Protein AF-0000000083564071 (afdb_homodimer)

Sequence (370 aa):
MVDVAIVGGGPAGLSAALFTGKNGLETVVFDTDETWMHKAHLFNYPGIRSISGSEFMELTRGQVRDRGSDVREGEEVTDIEPTGDGFEIETEDGTYDADYVVLATGADRSIAEDLEVDFSDDGTVDVDLDTETSIEDLYATGAMVRDEEWQAVIAAGDGASAALDILSKEKGEHFHDFDVPEDVPMVDVAIVGGGPAGLSAALFTGKNGLETVVFDTDETWMHKAHLFNYPGIRSISGSEFMELTRGQVRDRGSDVREGEEVTDIEPTGDGFEIETEDGTYDADYVVLATGADRSIAEDLEVDFSDDGTVDVDLDTETSIEDLYATGAMVRDEEWQAVIAAGDGASAALDILSKEKGEHFHDFDVPEDVP

Secondary structure (DSSP, 8-state):
-EEEEEE--SHHHHHHHHHHHHTT--EEEEE----GGGG-EESSBTTBS-EEHHHHHHHHHHHHHHTT-EEEETPPEEEEEEETTEEEEEESS-EEEEEEEEE--TT--HHHHHTT--B-TTSSBP--TT-B-SSTTEEE-GGGGSSS---HHHHHHHHHHHHHHHHHHHHTS-------GGG--/-EEEEEE--SHHHHHHHHHHHHTT--EEEEE----GGGG-EESSBTTBS-EEHHHHHHHHHHHHHHTT-EEEETPPEEEEEEETTEEEEEESS-EEEEEEEEE--TT--HHHHHTT--B-TTSSBP--TT-B-SSTTEEE-GGGGSSS---HHHHHHHHHHHHHHHHHHHHTS-------GGG--

Nearest PDB structures (foldseek):
  2cvj-assembly1_A  TM=9.451E-01  e=2.098E-19  Thermus thermophilus HB8
  5j60-assembly3_B  TM=8.873E-01  e=5.084E-16  Gloeobacter violaceus PCC 7421
  5n0j-assembly1_B  TM=9.095E-01  e=1.802E-12  Gloeobacter violaceus
  5n0j-assembly1_A  TM=8.908E-01  e=1.086E-12  Gloeobacter violaceus
  5ode-assembly1_A  TM=8.035E-01  e=4.107E-12  Gloeobacter violaceus

InterPro domains:
  IPR023753 FAD/NAD(P)-binding domain [PF07992] (3-38)
  IPR023753 FAD/NAD(P)-binding domain [PF07992] (53-156)
  IPR036188 FAD/NAD(P)-binding domain superfamily [G3DSA:3.50.50.60] (3-173)
  IPR036188 FAD/NAD(P)-binding domain superfamily [SSF51905] (2-172)
  IPR050097 Ferredoxin--NADP reductase type 2 [PTHR48105] (2-109)

Solvent-accessible surface area (backbone atoms only — not comparable to full-atom values): 18564 Å² total; per-residue (Å²): 119,38,45,34,36,25,41,18,63,36,51,16,24,42,25,20,37,31,52,35,10,63,70,70,40,50,28,38,30,31,11,71,81,78,50,69,42,67,62,30,28,42,59,84,39,82,63,45,75,68,45,46,21,50,57,38,50,53,49,30,51,50,54,18,44,77,31,64,20,45,73,38,74,71,40,47,75,77,46,70,41,83,49,99,80,29,32,38,37,30,36,86,88,47,77,45,42,20,51,28,40,37,41,18,50,40,72,60,48,63,68,52,57,74,62,62,50,49,62,40,95,85,73,23,48,38,56,54,90,45,20,39,37,73,46,85,61,31,30,48,22,37,33,26,49,36,80,66,65,59,44,64,49,36,11,25,9,37,13,35,31,36,26,44,50,51,48,12,63,76,68,76,42,80,41,76,81,81,40,32,72,86,62,60,127,119,37,46,33,38,25,41,18,63,39,53,16,24,41,24,20,36,30,53,34,10,62,70,70,40,48,27,39,30,30,11,70,79,77,52,70,41,69,62,30,28,41,59,82,38,82,64,44,76,67,44,45,23,51,56,40,50,53,49,29,52,50,55,18,45,75,31,63,20,46,73,37,74,71,40,48,73,76,46,70,41,83,49,98,81,30,32,40,37,31,38,86,88,47,77,46,41,20,51,28,38,38,40,19,50,42,70,61,48,62,68,52,56,75,63,62,49,48,61,40,95,84,74,23,49,36,54,53,90,44,20,39,37,73,45,85,62,30,29,47,22,37,33,27,49,36,81,65,67,59,45,63,50,35,11,24,8,36,14,35,31,36,26,46,51,52,49,13,61,75,66,74,42,79,40,76,82,80,40,33,71,86,63,61,127

Radius of gyration: 19.51 Å; Cα contacts (8 Å, |Δi|>4): 943; chains: 2; bounding box: 44×60×49 Å

Foldseek 3Di:
DFAEEEEAQALQRLLLLLLQLLVPGAYEYEHQPPDPQQVDWDCPAPPDRIDRSVRVSVVSVVSSVVSPYHYDHNWHWDAWDADPQDIWTDIPVGIDGYNAYEYDPAQDCPRVVVHVWDDDPVQAFDADPLQATPDPRYGYFARRHDPPPGDSNRSSVSNNSVNQVSVCVVVVHRDDDDDDPVNDD/DFAEEEEAQALQRLLLLLLQLLVPGAYEYEHQPPDPQQVDWDCPAPPDRIDGSVRVSVVSVVSSVVSPYHYDHNWHWDAWDADPQDIWTDIPVGIDGYNAYEYDPAQDCVRVVVHVWDDDPVGAFDADPLQATPDPRYGYFARRHDPPPGDSNRSSVSNNSVNQVSVCVVVVHRDDDDDDPVNDD

pLDDT: mean 97.19, std 2.76, range [74.62, 98.94]

Organism: NCBI:txid148449

Structure (mmCIF, N/CA/C/O backbone):
data_AF-0000000083564071-model_v1
#
loop_
_entity.id
_entity.type
_entity.pdbx_description
1 polymer 'Pyridine nucleotide-disulfide oxidoreductase'
#
loop_
_atom_site.group_PDB
_atom_site.id
_atom_site.type_symbol
_atom_site.label_atom_id
_atom_site.label_alt_id
_atom_site.label_comp_id
_atom_site.label_asym_id
_atom_site.label_entity_id
_atom_site.label_seq_id
_atom_site.pdbx_PDB_ins_code
_atom_site.Cartn_x
_atom_site.Cartn_y
_atom_site.Cartn_z
_atom_site.occupancy
_atom_site.B_iso_or_equiv
_atom_site.auth_seq_id
_atom_site.auth_comp_id
_atom_site.auth_asym_id
_atom_site.auth_atom_id
_atom_site.pdbx_PDB_model_num
ATOM 1 N N . MET A 1 1 ? 7.762 -25.734 -12.977 1 84.88 1 MET A N 1
ATOM 2 C CA . MET A 1 1 ? 8.07 -24.953 -11.781 1 84.88 1 MET A CA 1
ATOM 3 C C . MET A 1 1 ? 8.047 -23.453 -12.086 1 84.88 1 MET A C 1
ATOM 5 O O . MET A 1 1 ? 8.641 -23.016 -13.07 1 84.88 1 MET A O 1
ATOM 9 N N . VAL A 1 2 ? 7.164 -22.766 -11.359 1 94.88 2 VAL A N 1
ATOM 10 C CA . VAL A 1 2 ? 7.129 -21.312 -11.547 1 94.88 2 VAL A CA 1
ATOM 11 C C . VAL A 1 2 ? 7.855 -20.625 -10.391 1 94.88 2 VAL A C 1
ATOM 13 O O . VAL A 1 2 ? 8.094 -21.234 -9.352 1 94.88 2 VAL A O 1
ATOM 16 N N . ASP A 1 3 ? 8.328 -19.375 -10.656 1 98.56 3 ASP A N 1
ATOM 17 C CA . ASP A 1 3 ? 8.984 -18.641 -9.578 1 98.56 3 ASP A CA 1
ATOM 18 C C . ASP A 1 3 ? 7.973 -18.219 -8.508 1 98.56 3 ASP A C 1
ATOM 20 O O . ASP A 1 3 ? 8.164 -18.484 -7.324 1 98.56 3 ASP A O 1
ATOM 24 N N . VAL A 1 4 ? 6.887 -17.609 -8.938 1 98.88 4 VAL A N 1
ATOM 25 C CA . VAL A 1 4 ? 5.926 -17.031 -8 1 98.88 4 VAL A CA 1
ATOM 26 C C . VAL A 1 4 ? 4.516 -17.5 -8.352 1 98.88 4 VAL A C 1
ATOM 28 O O . VAL A 1 4 ? 4.059 -17.312 -9.484 1 98.88 4 VAL A O 1
ATOM 31 N N . ALA A 1 5 ? 3.816 -18.109 -7.441 1 98.88 5 ALA A N 1
ATOM 32 C CA . ALA A 1 5 ? 2.393 -18.422 -7.551 1 98.88 5 ALA A CA 1
ATOM 33 C C . ALA A 1 5 ? 1.562 -17.469 -6.695 1 98.88 5 ALA A C 1
ATOM 35 O O . ALA A 1 5 ? 1.805 -17.328 -5.496 1 98.88 5 ALA A O 1
ATOM 36 N N . ILE A 1 6 ? 0.628 -16.859 -7.301 1 98.94 6 ILE A N 1
ATOM 37 C CA . ILE A 1 6 ? -0.245 -15.898 -6.629 1 98.94 6 ILE A CA 1
ATOM 38 C C . ILE A 1 6 ? -1.667 -16.453 -6.57 1 98.94 6 ILE A C 1
ATOM 40 O O . ILE A 1 6 ? -2.225 -16.859 -7.594 1 98.94 6 ILE A O 1
ATOM 44 N N . VAL A 1 7 ? -2.193 -16.5 -5.375 1 98.81 7 VAL A N 1
ATOM 45 C CA . VAL A 1 7 ? -3.547 -17 -5.168 1 98.81 7 VAL A CA 1
ATOM 46 C C . VAL A 1 7 ? -4.504 -15.844 -4.934 1 98.81 7 VAL A C 1
ATOM 48 O O . VAL A 1 7 ? -4.609 -15.328 -3.816 1 98.81 7 VAL A O 1
ATOM 51 N N . GLY A 1 8 ? -5.305 -15.508 -5.949 1 98.44 8 GLY A N 1
ATOM 52 C CA . GLY A 1 8 ? -6.18 -14.344 -5.934 1 98.44 8 GLY A CA 1
ATOM 53 C C . GLY A 1 8 ? -5.754 -13.258 -6.906 1 98.44 8 GLY A C 1
ATOM 54 O O . GLY A 1 8 ? -4.609 -12.805 -6.867 1 98.44 8 GLY A O 1
ATOM 55 N N . GLY A 1 9 ? -6.648 -12.891 -7.719 1 98.44 9 GLY A N 1
ATOM 56 C CA . GLY A 1 9 ? -6.379 -11.898 -8.75 1 98.44 9 GLY A CA 1
ATOM 57 C C . GLY A 1 9 ? -7.078 -10.578 -8.5 1 98.44 9 GLY A C 1
ATOM 58 O O . GLY A 1 9 ? -7.617 -9.969 -9.43 1 98.44 9 GLY A O 1
ATOM 59 N N . GLY A 1 10 ? -7.234 -10.141 -7.246 1 98.44 10 GLY A N 1
ATOM 60 C CA . GLY A 1 10 ? -7.645 -8.789 -6.902 1 98.44 10 GLY A CA 1
ATOM 61 C C . GLY A 1 10 ? -6.508 -7.785 -6.961 1 98.44 10 GLY A C 1
ATOM 62 O O . GLY A 1 10 ? -5.457 -8.062 -7.547 1 98.44 10 GLY A O 1
ATOM 63 N N . PRO A 1 11 ? -6.676 -6.613 -6.363 1 98.75 11 PRO A N 1
ATOM 64 C CA . PRO A 1 11 ? -5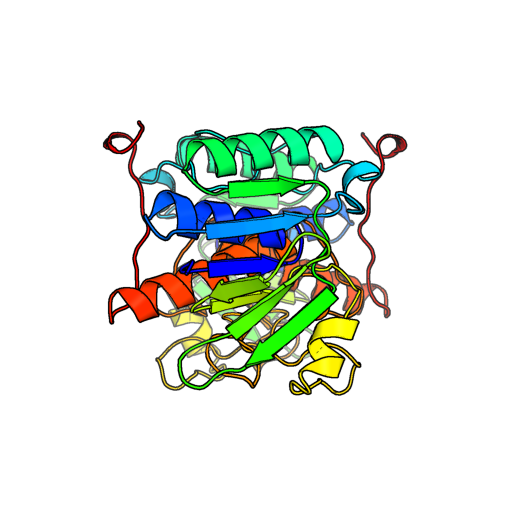.652 -5.566 -6.438 1 98.75 11 PRO A CA 1
ATOM 65 C C . PRO A 1 11 ? -4.305 -6.02 -5.883 1 98.75 11 PRO A C 1
ATOM 67 O O . PRO A 1 11 ? -3.262 -5.754 -6.484 1 98.75 11 PRO A O 1
ATOM 70 N N . ALA A 1 12 ? -4.305 -6.707 -4.773 1 98.81 12 ALA A N 1
ATOM 71 C CA . ALA A 1 12 ? -3.062 -7.152 -4.148 1 98.81 12 ALA A CA 1
ATOM 72 C C . ALA A 1 12 ? -2.328 -8.148 -5.039 1 98.81 12 ALA A C 1
ATOM 74 O O . ALA A 1 12 ? -1.138 -7.984 -5.32 1 98.81 12 ALA A O 1
ATOM 75 N N . GLY A 1 13 ? -3.049 -9.18 -5.48 1 98.88 13 GLY A N 1
ATOM 76 C CA . GLY A 1 13 ? -2.441 -10.219 -6.305 1 98.88 13 GLY A CA 1
ATOM 77 C C . GLY A 1 13 ? -1.925 -9.695 -7.633 1 98.88 13 GLY A C 1
ATOM 78 O O . GLY A 1 13 ? -0.811 -10.031 -8.039 1 98.88 13 GLY A O 1
ATOM 79 N N . LEU A 1 14 ? -2.742 -8.883 -8.258 1 98.88 14 LEU A N 1
ATOM 80 C CA . LEU A 1 14 ? -2.336 -8.359 -9.555 1 98.88 14 LEU A CA 1
ATOM 81 C C . LEU A 1 14 ? -1.156 -7.406 -9.414 1 98.88 14 LEU A C 1
ATOM 83 O O . LEU A 1 14 ? -0.291 -7.348 -10.289 1 98.88 14 LEU A O 1
ATOM 87 N N . SER A 1 15 ? -1.132 -6.633 -8.336 1 98.94 15 SER A N 1
ATOM 88 C CA . SER A 1 15 ? 0.025 -5.773 -8.102 1 98.94 15 SER A CA 1
ATOM 89 C C . SER A 1 15 ? 1.302 -6.594 -7.953 1 98.94 15 SER A C 1
ATOM 91 O O . SER A 1 15 ? 2.324 -6.277 -8.562 1 98.94 15 SER A O 1
ATOM 93 N N . ALA A 1 16 ? 1.25 -7.652 -7.129 1 98.94 16 ALA A N 1
ATOM 94 C CA . ALA A 1 16 ? 2.406 -8.531 -6.98 1 98.94 16 ALA A CA 1
ATOM 95 C C . ALA A 1 16 ? 2.842 -9.102 -8.328 1 98.94 16 ALA A C 1
ATOM 97 O O . ALA A 1 16 ? 4.031 -9.094 -8.656 1 98.94 16 ALA A O 1
ATOM 98 N N . ALA A 1 17 ? 1.865 -9.531 -9.125 1 98.94 17 ALA A N 1
ATOM 99 C CA . ALA A 1 17 ? 2.137 -10.141 -10.422 1 98.94 17 ALA A CA 1
ATOM 100 C C . ALA A 1 17 ? 2.756 -9.133 -11.383 1 98.94 17 ALA A C 1
ATOM 102 O O . ALA A 1 17 ? 3.604 -9.492 -12.203 1 98.94 17 ALA A O 1
ATOM 103 N N . LEU A 1 18 ? 2.285 -7.891 -11.32 1 98.75 18 LEU A N 1
ATOM 104 C CA . LEU A 1 18 ? 2.812 -6.84 -12.18 1 98.75 18 LEU A CA 1
ATOM 105 C C . LEU A 1 18 ? 4.309 -6.645 -11.953 1 98.75 18 LEU A C 1
ATOM 107 O O . LEU A 1 18 ? 5.09 -6.637 -12.898 1 98.75 18 LEU A O 1
ATOM 111 N N . PHE A 1 19 ? 4.699 -6.535 -10.703 1 98.62 19 PHE A N 1
ATOM 112 C CA . PHE A 1 19 ? 6.086 -6.266 -10.359 1 98.62 19 PHE A CA 1
ATOM 113 C C . PHE A 1 19 ? 6.969 -7.473 -10.664 1 98.62 19 PHE A C 1
ATOM 115 O O . PHE A 1 19 ? 8.055 -7.324 -11.227 1 98.62 19 PHE A O 1
ATOM 122 N N . THR A 1 20 ? 6.516 -8.672 -10.266 1 98.69 20 THR A N 1
ATOM 123 C CA . THR A 1 20 ? 7.34 -9.859 -10.477 1 98.69 20 THR A CA 1
ATOM 124 C C . THR A 1 20 ? 7.461 -10.172 -11.969 1 98.69 20 THR A C 1
ATOM 126 O O . THR A 1 20 ? 8.555 -10.438 -12.461 1 98.69 20 THR A O 1
ATOM 129 N N . GLY A 1 21 ? 6.312 -10.094 -12.711 1 98.25 21 GLY A N 1
ATOM 130 C CA . GLY A 1 21 ? 6.344 -10.312 -14.148 1 98.25 21 GLY A CA 1
ATOM 131 C C . GLY A 1 21 ? 7.215 -9.312 -14.883 1 98.25 21 GLY A C 1
ATOM 132 O O . GLY A 1 21 ? 8.078 -9.703 -15.68 1 98.25 21 GLY A O 1
ATOM 133 N N . LYS A 1 22 ? 7.043 -8.047 -14.602 1 97.19 22 LYS A N 1
ATOM 134 C CA . LYS A 1 22 ? 7.82 -6.977 -15.211 1 97.19 22 LYS A CA 1
ATOM 135 C C . LYS A 1 22 ? 9.32 -7.234 -15.062 1 97.19 22 LYS A C 1
ATOM 137 O O . LYS A 1 22 ? 10.109 -6.855 -15.93 1 97.19 22 LYS A O 1
ATOM 142 N N . ASN A 1 23 ? 9.688 -7.867 -14.016 1 97.5 23 ASN A N 1
ATOM 143 C CA . ASN A 1 23 ? 11.102 -8.023 -13.711 1 97.5 23 ASN A CA 1
ATOM 144 C C . ASN A 1 23 ? 11.578 -9.453 -13.961 1 97.5 23 ASN A C 1
ATOM 146 O O . ASN A 1 23 ? 12.57 -9.891 -13.367 1 97.5 23 ASN A O 1
ATOM 150 N N . GLY A 1 24 ? 10.828 -10.234 -14.703 1 97.94 24 GLY A N 1
ATOM 151 C CA . GLY A 1 24 ? 11.359 -11.422 -15.359 1 97.94 24 GLY A CA 1
ATOM 152 C C . GLY A 1 24 ? 11.086 -12.695 -14.586 1 97.94 24 GLY A C 1
ATOM 153 O O . GLY A 1 24 ? 11.57 -13.766 -14.953 1 97.94 24 GLY A O 1
ATOM 154 N N . LEU A 1 25 ? 10.391 -12.68 -13.523 1 98.69 25 LEU A N 1
ATOM 155 C CA . LEU A 1 25 ? 10.055 -13.906 -12.812 1 98.69 25 LEU A CA 1
ATOM 156 C C . LEU A 1 25 ? 8.859 -14.594 -13.461 1 98.69 25 LEU A C 1
ATOM 158 O O . LEU A 1 25 ? 7.898 -13.938 -13.867 1 98.69 25 LEU A O 1
ATOM 162 N N . GLU A 1 26 ? 9 -15.828 -13.641 1 98.75 26 GLU A N 1
ATOM 163 C CA . GLU A 1 26 ? 7.844 -16.609 -14.078 1 98.75 26 GLU A CA 1
ATOM 164 C C . GLU A 1 26 ? 6.742 -16.594 -13.023 1 98.75 26 GLU A C 1
ATOM 166 O O . GLU A 1 26 ? 6.863 -17.25 -11.984 1 98.75 26 GLU A O 1
ATOM 171 N N . THR A 1 27 ? 5.613 -15.914 -13.312 1 98.81 27 THR A N 1
ATOM 172 C CA . THR A 1 27 ? 4.562 -15.648 -12.336 1 98.81 27 THR A CA 1
ATOM 173 C C . THR A 1 27 ? 3.211 -16.141 -12.852 1 98.81 27 THR A C 1
ATOM 175 O O . THR A 1 27 ? 2.842 -15.867 -13.992 1 98.81 27 THR A O 1
ATOM 178 N N . VAL A 1 28 ? 2.49 -16.844 -12 1 98.69 28 VAL A N 1
ATOM 179 C CA . VAL A 1 28 ? 1.144 -17.297 -12.32 1 98.69 28 VAL A CA 1
ATOM 180 C C . VAL A 1 28 ? 0.156 -16.781 -11.281 1 98.69 28 VAL A C 1
ATOM 182 O O . VAL A 1 28 ? 0.412 -16.875 -10.078 1 98.69 28 VAL A O 1
ATOM 185 N N . VAL A 1 29 ? -0.919 -16.25 -11.758 1 98.75 29 VAL A N 1
ATOM 186 C CA . VAL A 1 29 ? -2.021 -15.812 -10.914 1 98.75 29 VAL A CA 1
ATOM 187 C C . VAL A 1 29 ? -3.217 -16.75 -11.094 1 98.75 29 VAL A C 1
ATOM 189 O O . VAL A 1 29 ? -3.711 -16.922 -12.203 1 98.75 29 VAL A O 1
ATOM 192 N N . PHE A 1 30 ? -3.607 -17.359 -10 1 98.56 30 PHE A N 1
ATOM 193 C CA . PHE A 1 30 ? -4.84 -18.141 -9.984 1 98.56 30 PHE A CA 1
ATOM 194 C C . PHE A 1 30 ? -6.004 -17.297 -9.469 1 98.56 30 PHE A C 1
ATOM 196 O O . PHE A 1 30 ? -5.98 -16.844 -8.32 1 98.56 30 PHE A O 1
ATOM 203 N N . ASP A 1 31 ? -7 -17.094 -10.258 1 96.38 31 ASP A N 1
ATOM 204 C CA . ASP A 1 31 ? -8.047 -16.141 -9.898 1 96.38 31 ASP A CA 1
ATOM 205 C C . ASP A 1 31 ? -9.43 -16.688 -10.242 1 96.38 31 ASP A C 1
ATOM 207 O O . ASP A 1 31 ? -9.641 -17.234 -11.328 1 96.38 31 ASP A O 1
ATOM 211 N N . THR A 1 32 ? -10.344 -16.578 -9.328 1 95.69 32 THR A N 1
ATOM 212 C CA . THR A 1 32 ? -11.719 -17.016 -9.57 1 95.69 32 THR A CA 1
ATOM 213 C C . THR A 1 32 ? -12.609 -15.836 -9.93 1 95.69 32 THR A C 1
ATOM 215 O O . THR A 1 32 ? -13.805 -16 -10.18 1 95.69 32 THR A O 1
ATOM 218 N N . ASP A 1 33 ? -12.078 -14.617 -9.906 1 95.88 33 ASP A N 1
ATOM 219 C CA . ASP A 1 33 ? -12.703 -13.344 -10.266 1 95.88 33 ASP A CA 1
ATOM 220 C C . ASP A 1 33 ? -13.883 -13.031 -9.352 1 95.88 33 ASP A C 1
ATOM 222 O O . ASP A 1 33 ? -14.906 -12.516 -9.812 1 95.88 33 ASP A O 1
ATOM 226 N N . GLU A 1 34 ? -13.75 -13.359 -8.109 1 94.81 34 GLU A N 1
ATOM 227 C CA . GLU A 1 34 ? -14.789 -13.086 -7.121 1 94.81 34 GLU A CA 1
ATOM 228 C C . GLU A 1 34 ? -14.445 -11.859 -6.281 1 94.81 34 GLU A C 1
ATOM 230 O O . GLU A 1 34 ? -14.906 -11.727 -5.148 1 94.81 34 GLU A O 1
ATOM 235 N N . THR A 1 35 ? -13.672 -11.039 -6.82 1 95.94 35 THR A N 1
ATOM 236 C CA . THR A 1 35 ? -13.227 -9.844 -6.113 1 95.94 35 THR A CA 1
ATOM 237 C C . THR A 1 35 ? -14.391 -8.898 -5.859 1 95.94 35 THR A C 1
ATOM 239 O O . THR A 1 35 ? -15.266 -8.742 -6.711 1 95.94 35 THR A O 1
ATOM 242 N N . TRP A 1 36 ? -14.297 -8.234 -4.75 1 94.38 36 TRP A N 1
ATOM 243 C CA . TRP A 1 36 ? -15.305 -7.242 -4.391 1 94.38 36 TRP A CA 1
ATOM 244 C C . TRP A 1 36 ? -15.195 -6.012 -5.285 1 94.38 36 TRP A C 1
ATOM 246 O O . TRP A 1 36 ? -16.109 -5.18 -5.32 1 94.38 36 TRP A O 1
ATOM 256 N N . MET A 1 37 ? -14.164 -5.914 -6.004 1 97.31 37 MET A N 1
ATOM 257 C CA . MET A 1 37 ? -13.922 -4.758 -6.859 1 97.31 37 MET A CA 1
ATOM 258 C C . MET A 1 37 ? -15.031 -4.594 -7.887 1 97.31 37 MET A C 1
ATOM 260 O O . MET A 1 37 ? -15.336 -3.475 -8.305 1 97.31 37 MET A O 1
ATOM 264 N N . HIS A 1 38 ? -15.734 -5.68 -8.273 1 97.5 38 HIS A N 1
ATOM 265 C CA . HIS A 1 38 ? -16.781 -5.598 -9.289 1 97.5 38 HIS A CA 1
ATOM 266 C C . HIS A 1 38 ? -17.953 -4.773 -8.805 1 97.5 38 HIS A C 1
ATOM 268 O O . HIS A 1 38 ? -18.797 -4.336 -9.602 1 97.5 38 HIS A O 1
ATOM 274 N N . LYS A 1 39 ? -18.047 -4.516 -7.512 1 96.94 39 LYS A N 1
ATOM 275 C CA . LYS A 1 39 ? -19.125 -3.732 -6.922 1 96.94 39 LYS A CA 1
ATOM 276 C C . LYS A 1 39 ? -18.641 -2.35 -6.5 1 96.94 39 LYS A C 1
ATOM 278 O O . LYS A 1 39 ? -19.422 -1.509 -6.07 1 96.94 39 LYS A O 1
ATOM 283 N N . ALA A 1 40 ? -17.359 -2.137 -6.613 1 97.62 40 ALA A N 1
ATOM 284 C CA . ALA A 1 40 ? -16.734 -0.915 -6.098 1 97.62 40 ALA A CA 1
ATOM 285 C C . ALA A 1 40 ? -16.656 0.154 -7.184 1 97.62 40 ALA A C 1
ATOM 287 O O . ALA A 1 40 ? -16.766 -0.15 -8.375 1 97.62 40 ALA A O 1
ATOM 288 N N . HIS A 1 41 ? -16.578 1.404 -6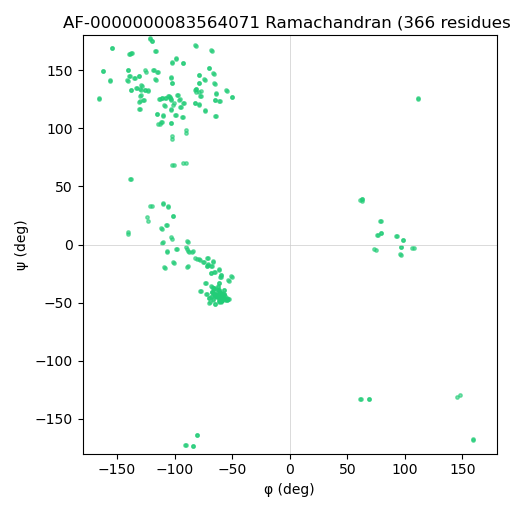.801 1 98 41 HIS A N 1
ATOM 289 C CA . HIS A 1 41 ? -16.156 2.541 -7.613 1 98 41 HIS A CA 1
ATOM 290 C C . HIS A 1 41 ? -15.047 3.328 -6.926 1 98 41 HIS A C 1
ATOM 292 O O . HIS A 1 41 ? -15.188 3.723 -5.766 1 98 41 HIS A O 1
ATOM 298 N N . LEU A 1 42 ? -13.922 3.477 -7.656 1 97.12 42 LEU A N 1
ATOM 299 C CA . LEU A 1 42 ? -12.742 4.086 -7.059 1 97.12 42 LEU A CA 1
ATOM 300 C C . LEU A 1 42 ? -12.68 5.574 -7.383 1 97.12 42 LEU A C 1
ATOM 302 O O . LEU A 1 42 ? -12.625 5.957 -8.555 1 97.12 42 LEU A O 1
ATOM 306 N N . PHE A 1 43 ? -12.578 6.418 -6.363 1 94.31 43 PHE A N 1
ATOM 307 C CA . PHE A 1 43 ? -12.234 7.824 -6.523 1 94.31 43 PHE A CA 1
ATOM 308 C C . PHE A 1 43 ? -11.297 8.281 -5.414 1 94.31 43 PHE A C 1
ATOM 310 O O . PHE A 1 43 ? -11.133 9.477 -5.18 1 94.31 43 PHE A O 1
ATOM 317 N N . ASN A 1 44 ? -10.844 7.336 -4.684 1 95.44 44 ASN A N 1
ATOM 318 C CA . ASN A 1 44 ? -9.836 7.504 -3.639 1 95.44 44 ASN A CA 1
ATOM 319 C C . ASN A 1 44 ? -8.586 6.672 -3.92 1 95.44 44 ASN A C 1
ATOM 321 O O . ASN A 1 44 ? -8.039 6.043 -3.014 1 95.44 44 ASN A O 1
ATOM 325 N N . TYR A 1 45 ? -8.289 6.535 -5.137 1 98.25 45 TYR A N 1
ATOM 326 C CA . TYR A 1 45 ? -7.086 5.863 -5.625 1 98.25 45 TYR A CA 1
ATOM 327 C C . TYR A 1 45 ? -6.125 6.859 -6.27 1 98.25 45 TYR A C 1
ATOM 329 O O . TYR A 1 45 ? -6.348 7.301 -7.398 1 98.25 45 TYR A O 1
ATOM 337 N N . PRO A 1 46 ? -4.98 7.207 -5.531 1 98.5 46 PRO A N 1
ATOM 338 C CA . PRO A 1 46 ? -4.074 8.234 -6.051 1 98.5 46 PRO A CA 1
ATOM 339 C C . PRO A 1 46 ? -3.678 7.992 -7.504 1 98.5 46 PRO A C 1
ATOM 341 O O . PRO A 1 46 ? -3.213 6.902 -7.848 1 98.5 46 PRO A O 1
ATOM 344 N N . GLY A 1 47 ? -3.895 9.023 -8.305 1 98.31 47 GLY A N 1
ATOM 345 C CA . GLY A 1 47 ? -3.537 8.945 -9.711 1 98.31 47 GLY A CA 1
ATOM 346 C C . GLY A 1 47 ? -4.707 8.57 -10.602 1 98.31 47 GLY A C 1
ATOM 347 O O . GLY A 1 47 ? -4.598 8.609 -11.828 1 98.31 47 GLY A O 1
ATOM 348 N N . ILE A 1 48 ? -5.852 8.188 -10.039 1 98 48 ILE A N 1
ATOM 349 C CA . ILE A 1 48 ? -7.055 7.863 -10.805 1 98 48 ILE A CA 1
ATOM 350 C C . ILE A 1 48 ? -8.25 8.617 -10.227 1 98 48 ILE A C 1
ATOM 352 O O . ILE A 1 48 ? -8.664 8.359 -9.094 1 98 48 ILE A O 1
ATOM 356 N N . ARG A 1 49 ? -8.922 9.523 -10.891 1 96.25 49 ARG A N 1
ATOM 357 C CA . ARG A 1 49 ? -9.977 10.391 -10.398 1 96.25 49 ARG A CA 1
ATOM 358 C C . ARG A 1 49 ? -11.266 9.609 -10.148 1 96.25 49 ARG A C 1
ATOM 360 O O . ARG A 1 49 ? -11.977 9.867 -9.18 1 96.25 49 ARG A O 1
ATOM 367 N N . SER A 1 50 ? -11.547 8.758 -11.062 1 96.81 50 SER A N 1
ATOM 368 C CA . SER A 1 50 ? -12.781 7.992 -11 1 96.81 50 SER A CA 1
ATOM 369 C C . SER A 1 50 ? -12.75 6.809 -11.961 1 96.81 50 SER A C 1
ATOM 371 O O . SER A 1 50 ? -12.477 6.977 -13.156 1 96.81 50 SER A O 1
ATOM 373 N N . ILE A 1 51 ? -12.984 5.648 -11.461 1 97.94 51 ILE A N 1
ATOM 374 C CA . ILE A 1 51 ? -12.992 4.453 -12.297 1 97.94 51 ILE A CA 1
ATOM 375 C C . ILE A 1 51 ? -13.844 3.367 -11.641 1 97.94 51 ILE A C 1
ATOM 377 O O . ILE A 1 51 ? -13.812 3.197 -10.422 1 97.94 51 ILE A O 1
ATOM 381 N N . SER A 1 52 ? -14.586 2.639 -12.422 1 98.12 52 SER A N 1
ATOM 382 C CA . SER A 1 52 ? -15.312 1.514 -11.844 1 98.12 52 SER A CA 1
ATOM 383 C C . SER A 1 52 ? -14.359 0.396 -11.43 1 98.12 52 SER A C 1
ATOM 385 O O . SER A 1 52 ? -13.289 0.238 -12.023 1 98.12 52 SER A O 1
ATOM 387 N N . GLY A 1 53 ? -14.789 -0.355 -10.43 1 98.19 53 GLY A N 1
ATOM 388 C CA . GLY A 1 53 ? -13.969 -1.477 -10.008 1 98.19 53 GLY A CA 1
ATOM 389 C C . GLY A 1 53 ? -13.68 -2.469 -11.117 1 98.19 53 GLY A C 1
ATOM 390 O O . GLY A 1 53 ? -12.562 -2.963 -11.242 1 98.19 53 GLY A O 1
ATOM 391 N N . SER A 1 54 ? -14.656 -2.742 -11.961 1 98.19 54 SER A N 1
ATOM 392 C CA . SER A 1 54 ? -14.484 -3.684 -13.062 1 98.19 54 SER A CA 1
ATOM 393 C C . SER A 1 54 ? -13.508 -3.143 -14.102 1 98.19 54 SER A C 1
ATOM 395 O O . SER A 1 54 ? -12.695 -3.893 -14.648 1 98.19 54 SER A O 1
ATOM 397 N N . GLU A 1 55 ? -13.594 -1.884 -14.406 1 98.44 55 GLU A N 1
ATOM 398 C CA . GLU A 1 55 ? -12.656 -1.274 -15.336 1 98.44 55 GLU A CA 1
ATOM 399 C C . GLU A 1 55 ? -11.234 -1.302 -14.781 1 98.44 55 GLU A C 1
ATOM 401 O O . GLU A 1 55 ? -10.281 -1.592 -15.508 1 98.44 55 GLU A O 1
ATOM 406 N N . PHE A 1 56 ? -11.117 -0.956 -13.5 1 98.69 56 PHE A N 1
ATOM 407 C CA . PHE A 1 56 ? -9.828 -1.039 -12.82 1 98.69 56 PHE A CA 1
ATOM 408 C C . PHE A 1 56 ? -9.227 -2.43 -12.969 1 98.69 56 PHE A C 1
ATOM 410 O O . PHE A 1 56 ? -8.039 -2.568 -13.297 1 98.69 56 PHE A O 1
ATOM 417 N N . MET A 1 57 ? -10.031 -3.447 -12.742 1 98.25 57 MET A N 1
ATOM 418 C CA . MET A 1 57 ? -9.578 -4.832 -12.82 1 98.25 57 MET A CA 1
ATOM 419 C C . MET A 1 57 ? -9.148 -5.188 -14.242 1 98.25 57 MET A C 1
ATOM 421 O O . MET A 1 57 ? -8.109 -5.816 -14.438 1 98.25 57 MET A O 1
ATOM 425 N N . GLU A 1 58 ? -9.93 -4.801 -15.164 1 98.25 58 GLU A N 1
ATOM 426 C CA . GLU A 1 58 ? -9.609 -5.086 -16.562 1 98.25 58 GLU A CA 1
ATOM 427 C C . GLU A 1 58 ? -8.289 -4.441 -16.969 1 98.25 58 GLU A C 1
ATOM 429 O O . GLU A 1 58 ? -7.441 -5.094 -17.578 1 98.25 58 GLU A O 1
ATOM 434 N N . LEU A 1 59 ? -8.172 -3.213 -16.656 1 98.31 59 LEU A N 1
ATOM 435 C CA . LEU A 1 59 ? -6.949 -2.475 -16.969 1 98.31 59 LEU A CA 1
ATOM 436 C C . LEU A 1 59 ? -5.738 -3.131 -16.312 1 98.31 59 LEU A C 1
ATOM 438 O O . LEU A 1 59 ? -4.711 -3.334 -16.969 1 98.31 59 LEU A O 1
ATOM 442 N N . THR A 1 60 ? -5.84 -3.447 -15.039 1 98.62 60 THR A N 1
ATOM 443 C CA . THR A 1 60 ? -4.719 -4 -14.289 1 98.62 60 THR A CA 1
ATOM 444 C C . THR A 1 60 ? -4.363 -5.395 -14.797 1 98.62 60 THR A C 1
ATOM 446 O O . THR A 1 60 ? -3.184 -5.734 -14.914 1 98.62 60 THR A O 1
ATOM 449 N N . ARG A 1 61 ? -5.355 -6.242 -15.117 1 98.31 61 ARG A N 1
ATOM 450 C CA . ARG A 1 61 ? -5.09 -7.551 -15.711 1 98.31 61 ARG A CA 1
ATOM 451 C C . ARG A 1 61 ? -4.32 -7.41 -17.016 1 98.31 61 ARG A C 1
ATOM 453 O O . ARG A 1 61 ? -3.404 -8.188 -17.297 1 98.31 61 ARG A O 1
ATOM 460 N N . GLY A 1 62 ? -4.773 -6.449 -17.812 1 98.12 62 GLY A N 1
ATOM 461 C CA . GLY A 1 62 ? -4.047 -6.172 -19.047 1 98.12 62 GLY A CA 1
ATOM 462 C C . GLY A 1 62 ? -2.596 -5.801 -18.812 1 98.12 62 GLY A C 1
ATOM 463 O O . GLY A 1 62 ? -1.702 -6.305 -19.5 1 98.12 62 GLY A O 1
ATOM 464 N N . GLN A 1 63 ? -2.305 -4.914 -17.844 1 98.44 63 GLN A N 1
ATOM 465 C CA . GLN A 1 63 ? -0.942 -4.547 -17.469 1 98.44 63 GLN A CA 1
ATOM 466 C C . GLN A 1 63 ? -0.111 -5.781 -17.125 1 98.44 63 GLN A C 1
ATOM 468 O O . GLN A 1 63 ? 1.03 -5.906 -17.578 1 98.44 63 GLN A O 1
ATOM 473 N N . VAL A 1 64 ? -0.71 -6.625 -16.312 1 98.56 64 VAL A N 1
ATOM 474 C CA . VAL A 1 64 ? -0.035 -7.805 -15.773 1 98.56 64 VAL A CA 1
ATOM 475 C C . VAL A 1 64 ? 0.296 -8.766 -16.922 1 98.56 64 VAL A C 1
ATOM 477 O O . VAL A 1 64 ? 1.424 -9.258 -17.016 1 98.56 64 VAL A O 1
ATOM 480 N N . ARG A 1 65 ? -0.62 -9 -17.859 1 98.19 65 ARG A N 1
ATOM 481 C CA . ARG A 1 65 ? -0.394 -9.875 -19 1 98.19 65 ARG A CA 1
ATOM 482 C C . ARG A 1 65 ? 0.668 -9.297 -19.922 1 98.19 65 ARG A C 1
ATOM 484 O O . ARG A 1 65 ? 1.537 -10.023 -20.422 1 98.19 65 ARG A O 1
ATOM 491 N N . ASP A 1 66 ? 0.555 -8.016 -20.125 1 97.62 66 ASP A N 1
ATOM 492 C CA . ASP A 1 66 ? 1.499 -7.336 -21.016 1 97.62 66 ASP A CA 1
ATOM 493 C C . ASP A 1 66 ? 2.928 -7.461 -20.484 1 97.62 66 ASP A C 1
ATOM 495 O O . ASP A 1 66 ? 3.887 -7.363 -21.25 1 97.62 66 ASP A O 1
ATOM 499 N N . ARG A 1 67 ? 3.047 -7.727 -19.172 1 96.5 67 ARG A N 1
ATOM 500 C CA . ARG A 1 67 ? 4.375 -7.789 -18.578 1 96.5 67 ARG A CA 1
ATOM 501 C C . ARG A 1 67 ? 4.805 -9.234 -18.344 1 96.5 67 ARG A C 1
ATOM 503 O O . ARG A 1 67 ? 5.801 -9.492 -17.672 1 96.5 67 ARG A O 1
ATOM 510 N N . GLY A 1 68 ? 3.99 -10.164 -18.828 1 96.19 68 GLY A N 1
ATOM 511 C CA . GLY A 1 68 ? 4.488 -11.523 -18.969 1 96.19 68 GLY A CA 1
ATOM 512 C C . GLY A 1 68 ? 3.934 -12.477 -17.938 1 96.19 68 GLY A C 1
ATOM 513 O O . GLY A 1 68 ? 4.242 -13.672 -17.953 1 96.19 68 GLY A O 1
ATOM 514 N N . SER A 1 69 ? 3.152 -12.016 -17.016 1 98.25 69 SER A N 1
ATOM 515 C CA . SER A 1 69 ? 2.572 -12.914 -16.016 1 98.25 69 SER A CA 1
ATOM 516 C C . SER A 1 69 ? 1.385 -13.68 -16.594 1 98.25 69 SER A C 1
ATOM 518 O O . SER A 1 69 ? 0.63 -13.148 -17.406 1 98.25 69 SER A O 1
ATOM 520 N N . ASP A 1 70 ? 1.227 -14.875 -16.156 1 98.12 70 ASP A N 1
ATOM 521 C CA . ASP A 1 70 ? 0.131 -15.742 -16.594 1 98.12 70 ASP A CA 1
ATOM 522 C C . ASP A 1 70 ? -1.062 -15.625 -15.641 1 98.12 70 ASP A C 1
ATOM 524 O O . ASP A 1 70 ? -1.011 -16.094 -14.508 1 98.12 70 ASP A O 1
ATOM 528 N N . VAL A 1 71 ? -2.084 -15.031 -16.109 1 98.06 71 VAL A N 1
ATOM 529 C CA . VAL A 1 71 ? -3.295 -14.875 -15.297 1 98.06 71 VAL A CA 1
ATOM 530 C C . VAL A 1 71 ? -4.309 -15.953 -15.688 1 98.06 71 VAL A C 1
ATOM 532 O O . VAL A 1 71 ? -4.863 -15.922 -16.781 1 98.06 71 VAL A O 1
ATOM 535 N N . ARG A 1 72 ? -4.531 -16.828 -14.805 1 97.06 72 ARG A N 1
ATOM 536 C CA . ARG A 1 72 ? -5.453 -17.938 -15.016 1 97.06 72 ARG A CA 1
ATOM 537 C C . ARG A 1 72 ? -6.781 -17.688 -14.312 1 97.06 72 ARG A C 1
ATOM 539 O O . ARG A 1 72 ? -6.984 -18.141 -13.18 1 97.06 72 ARG A O 1
ATOM 546 N N . GLU A 1 73 ? -7.629 -17.125 -15.125 1 94.31 73 GLU A N 1
ATOM 547 C CA . GLU A 1 73 ? -8.969 -16.875 -14.602 1 94.31 73 GLU A CA 1
ATOM 548 C C . GLU A 1 73 ? -9.805 -18.156 -14.609 1 94.31 73 GLU A C 1
ATOM 550 O O . GLU A 1 73 ? -9.734 -18.938 -15.555 1 94.31 73 GLU A O 1
ATOM 555 N N . GLY A 1 74 ? -10.43 -18.453 -13.562 1 93.56 74 GLY A N 1
ATOM 556 C CA . GLY A 1 74 ? -11.305 -19.625 -13.5 1 93.56 74 GLY A CA 1
ATOM 557 C C . GLY A 1 74 ? -10.633 -20.844 -12.906 1 93.56 74 GLY A C 1
ATOM 558 O O . GLY A 1 74 ? -11.234 -21.906 -12.812 1 93.56 74 GLY A O 1
ATOM 559 N N . GLU A 1 75 ? -9.391 -20.703 -12.586 1 95.38 75 GLU A N 1
ATOM 560 C CA . GLU A 1 75 ? -8.672 -21.797 -11.938 1 95.38 75 GLU A CA 1
ATOM 561 C C . GLU A 1 75 ? -8.508 -21.531 -10.445 1 95.38 75 GLU A C 1
ATOM 563 O O . GLU A 1 75 ? -7.84 -20.578 -10.039 1 95.38 75 GLU A O 1
ATOM 568 N N . GLU A 1 76 ? -9.102 -22.359 -9.648 1 97.06 76 GLU A N 1
ATOM 569 C CA . GLU A 1 76 ? -9.125 -22.188 -8.203 1 97.06 76 GLU A CA 1
ATOM 570 C C . GLU A 1 76 ? -8.039 -23.016 -7.527 1 97.06 76 GLU A C 1
ATOM 572 O O . GLU A 1 76 ? -7.875 -24.203 -7.832 1 97.06 76 GLU A O 1
ATOM 577 N N . VAL A 1 77 ? -7.25 -22.406 -6.691 1 98.44 77 VAL A N 1
ATOM 578 C CA . VAL A 1 77 ? -6.305 -23.141 -5.852 1 98.44 77 VAL A CA 1
ATOM 579 C C . VAL A 1 77 ? -7.043 -23.766 -4.672 1 98.44 77 VAL A C 1
ATOM 581 O O . VAL A 1 77 ? -7.754 -23.078 -3.936 1 98.44 77 VAL A O 1
ATOM 584 N N . THR A 1 78 ? -6.852 -25.047 -4.477 1 97.38 78 THR A N 1
ATOM 585 C CA . THR A 1 78 ? -7.605 -25.766 -3.453 1 97.38 78 THR A CA 1
ATOM 586 C C . THR A 1 78 ? -6.707 -26.141 -2.279 1 97.38 78 THR A C 1
ATOM 588 O O . THR A 1 78 ? -7.191 -26.375 -1.171 1 97.38 78 THR A O 1
ATOM 591 N N . ASP A 1 79 ? -5.414 -26.156 -2.547 1 97.88 79 ASP A N 1
ATOM 592 C CA . ASP A 1 79 ? -4.484 -26.531 -1.484 1 97.88 79 ASP A CA 1
ATOM 593 C C . ASP A 1 79 ? -3.064 -26.078 -1.812 1 97.88 79 ASP A C 1
ATOM 595 O O . ASP A 1 79 ? -2.705 -25.938 -2.982 1 97.88 79 ASP A O 1
ATOM 599 N N . ILE A 1 80 ? -2.299 -25.766 -0.765 1 98.69 80 ILE A N 1
ATOM 600 C CA . ILE A 1 80 ? -0.878 -25.453 -0.875 1 98.69 80 ILE A CA 1
ATOM 601 C C . ILE A 1 80 ? -0.096 -26.219 0.188 1 98.69 80 ILE A C 1
ATOM 603 O O . ILE A 1 80 ? -0.484 -26.234 1.358 1 98.69 80 ILE A O 1
ATOM 607 N N . GLU A 1 81 ? 0.994 -26.812 -0.192 1 97.88 81 GLU A N 1
ATOM 608 C CA . GLU A 1 81 ? 1.848 -27.531 0.74 1 97.88 81 GLU A CA 1
ATOM 609 C C . GLU A 1 81 ? 3.305 -27.094 0.612 1 97.88 81 GLU A C 1
ATOM 611 O O . GLU A 1 81 ? 3.857 -27.078 -0.49 1 97.88 81 GLU A O 1
ATOM 616 N N . PRO A 1 82 ? 3.863 -26.75 1.803 1 97.75 82 PRO A N 1
ATOM 617 C CA . PRO A 1 82 ? 5.309 -26.516 1.734 1 97.75 82 PRO A CA 1
ATOM 618 C C . PRO A 1 82 ? 6.09 -27.781 1.396 1 97.75 82 PRO A C 1
ATOM 620 O O . PRO A 1 82 ? 5.742 -28.875 1.856 1 97.75 82 PRO A O 1
ATOM 623 N N . THR A 1 83 ? 7.066 -27.578 0.55 1 94.81 83 THR A N 1
ATOM 624 C CA . THR A 1 83 ? 7.969 -28.672 0.206 1 94.81 83 THR A CA 1
ATOM 625 C C . THR A 1 83 ? 9.406 -28.328 0.585 1 94.81 83 THR A C 1
ATOM 627 O O . THR A 1 83 ? 9.672 -27.25 1.113 1 94.81 83 THR A O 1
ATOM 630 N N . GLY A 1 84 ? 10.375 -29.188 0.457 1 88.12 84 GLY A N 1
ATOM 631 C CA . GLY A 1 84 ? 11.766 -28.922 0.784 1 88.12 84 GLY A CA 1
ATOM 632 C C . GLY A 1 84 ? 12.367 -27.781 -0.029 1 88.12 84 GLY A C 1
ATOM 633 O O . GLY A 1 84 ? 13.305 -27.125 0.417 1 88.12 84 GLY A O 1
ATOM 634 N N . ASP A 1 85 ? 11.883 -27.547 -1.227 1 91.31 85 ASP A N 1
ATOM 635 C CA . ASP A 1 85 ? 12.469 -26.531 -2.107 1 91.31 85 ASP A CA 1
ATOM 636 C C . ASP A 1 85 ? 11.43 -25.5 -2.541 1 91.31 85 ASP A C 1
ATOM 638 O O . ASP A 1 85 ? 11.586 -24.844 -3.572 1 91.31 85 ASP A O 1
ATOM 642 N N . GLY A 1 86 ? 10.336 -25.312 -1.775 1 97.81 86 GLY A N 1
ATOM 643 C CA . GLY A 1 86 ? 9.289 -24.375 -2.146 1 97.81 86 GLY A CA 1
ATOM 644 C C . GLY A 1 86 ? 7.902 -24.828 -1.745 1 97.81 86 GLY A C 1
ATOM 645 O O . GLY A 1 86 ? 7.668 -25.188 -0.587 1 97.81 86 GLY A O 1
ATOM 646 N N . PHE A 1 87 ? 6.973 -24.75 -2.764 1 98.75 87 PHE A N 1
ATOM 647 C CA . PHE A 1 87 ? 5.578 -25.062 -2.469 1 98.75 87 PHE A CA 1
ATOM 648 C C . PHE A 1 87 ? 4.953 -25.875 -3.598 1 98.75 87 PHE A C 1
ATOM 650 O O . PHE A 1 87 ? 5.289 -25.672 -4.77 1 98.75 87 PHE A O 1
ATOM 657 N N . GLU A 1 88 ? 4.105 -26.75 -3.23 1 98.62 88 GLU A N 1
ATOM 658 C CA . GLU A 1 88 ? 3.217 -27.406 -4.18 1 98.62 88 GLU A CA 1
ATOM 659 C C . GLU A 1 88 ? 1.807 -26.828 -4.109 1 98.62 88 GLU A C 1
ATOM 661 O O . GLU A 1 88 ? 1.213 -26.75 -3.033 1 98.62 88 GLU A O 1
ATOM 666 N N . ILE A 1 89 ? 1.3 -26.391 -5.203 1 98.5 89 ILE A N 1
ATOM 667 C CA . ILE A 1 89 ? -0.016 -25.766 -5.316 1 98.5 89 ILE A CA 1
ATOM 668 C C . ILE A 1 89 ? -0.977 -26.719 -6.02 1 98.5 89 ILE A C 1
ATOM 670 O O . ILE A 1 89 ? -0.688 -27.203 -7.117 1 98.5 89 ILE A O 1
ATOM 674 N N . GLU A 1 90 ? -2.041 -26.984 -5.434 1 98.25 90 GLU A N 1
ATOM 675 C CA . GLU A 1 90 ? -3.07 -27.828 -6.031 1 98.25 90 GLU A CA 1
ATOM 676 C C . GLU A 1 90 ? -4.254 -26.984 -6.516 1 98.25 90 GLU A C 1
ATOM 678 O O . GLU A 1 90 ? -4.762 -26.141 -5.781 1 98.25 90 GLU A O 1
ATOM 683 N N . THR A 1 91 ? -4.586 -27.203 -7.738 1 97.31 91 THR A N 1
ATOM 684 C CA . THR A 1 91 ? -5.793 -26.609 -8.297 1 97.31 91 THR A CA 1
ATOM 685 C C . THR A 1 91 ? -6.746 -27.688 -8.805 1 97.31 91 THR A C 1
ATOM 687 O O . THR A 1 91 ? -6.453 -28.875 -8.695 1 97.31 91 THR A O 1
ATOM 690 N N . GLU A 1 92 ? -7.895 -27.219 -9.281 1 91.44 92 GLU A N 1
ATOM 691 C CA . GLU A 1 92 ? -8.828 -28.172 -9.867 1 91.44 92 GLU A CA 1
ATOM 692 C C . GLU A 1 92 ? -8.281 -28.75 -11.172 1 91.44 92 GLU A C 1
ATOM 694 O O . GLU A 1 92 ? -8.703 -29.828 -11.602 1 91.44 92 GLU A O 1
ATOM 699 N N . ASP A 1 93 ? -7.297 -28.062 -11.75 1 93 93 ASP A N 1
ATOM 700 C CA . ASP A 1 93 ? -6.812 -28.469 -13.07 1 93 93 ASP A CA 1
ATOM 701 C C . ASP A 1 93 ? -5.512 -29.25 -12.961 1 93 93 ASP A C 1
ATOM 703 O O . ASP A 1 93 ? -5.078 -29.891 -13.93 1 93 93 ASP A O 1
ATOM 707 N N . GLY A 1 94 ? -4.848 -29.203 -11.82 1 94 94 GLY A N 1
ATOM 708 C CA . GLY A 1 94 ? -3.584 -29.922 -11.672 1 94 94 GLY A CA 1
ATOM 709 C C . GLY A 1 94 ? -2.73 -29.375 -10.539 1 94 94 GLY A C 1
ATOM 710 O O . GLY A 1 94 ? -3.236 -28.719 -9.625 1 94 94 GLY A O 1
ATOM 711 N N . THR A 1 95 ? -1.475 -29.828 -10.531 1 96.06 95 THR A N 1
ATOM 712 C CA . THR A 1 95 ? -0.53 -29.438 -9.492 1 96.06 95 THR A CA 1
ATOM 713 C C . THR A 1 95 ? 0.625 -28.641 -10.078 1 96.06 95 THR A C 1
ATOM 715 O O . THR A 1 95 ? 1.105 -28.938 -11.172 1 96.06 95 THR A O 1
ATOM 718 N N . TYR A 1 96 ? 1.039 -27.625 -9.281 1 95.56 96 TYR A N 1
ATOM 719 C CA . TYR A 1 96 ? 2.131 -26.75 -9.695 1 95.56 96 TYR A CA 1
ATOM 720 C C . TYR A 1 96 ? 3.162 -26.609 -8.578 1 95.56 96 TYR A C 1
ATOM 722 O O . TYR A 1 96 ? 2.818 -26.672 -7.395 1 95.56 96 TYR A O 1
ATOM 730 N N . ASP A 1 97 ? 4.422 -26.5 -8.977 1 97.81 97 ASP A N 1
ATOM 731 C CA . ASP A 1 97 ? 5.473 -26.156 -8.023 1 97.81 97 ASP A CA 1
ATOM 732 C C . ASP A 1 97 ? 5.883 -24.688 -8.156 1 97.81 97 ASP A C 1
ATOM 734 O O . ASP A 1 97 ? 5.969 -24.156 -9.266 1 97.81 97 ASP A O 1
ATOM 738 N N . ALA A 1 98 ? 6.086 -24.078 -7.02 1 98.69 98 ALA A N 1
ATOM 739 C CA . ALA A 1 98 ? 6.508 -22.672 -7.02 1 98.69 98 ALA A CA 1
ATOM 740 C C . ALA A 1 98 ? 7.555 -22.422 -5.941 1 98.69 98 ALA A C 1
ATOM 742 O O . ALA A 1 98 ? 7.566 -23.094 -4.906 1 98.69 98 ALA A O 1
ATOM 743 N N . ASP A 1 99 ? 8.469 -21.438 -6.195 1 98.75 99 ASP A N 1
ATOM 744 C CA . ASP A 1 99 ? 9.453 -21.031 -5.195 1 98.75 99 ASP A CA 1
ATOM 745 C C . ASP A 1 99 ? 8.82 -20.141 -4.133 1 98.75 99 ASP A C 1
ATOM 747 O O . ASP A 1 99 ? 9.148 -20.25 -2.949 1 98.75 99 ASP A O 1
ATOM 751 N N . TYR A 1 100 ? 7.957 -19.266 -4.512 1 98.88 100 TYR A N 1
ATOM 752 C CA . TYR A 1 100 ? 7.27 -18.297 -3.658 1 98.88 100 TYR A CA 1
ATOM 753 C C . TYR A 1 100 ? 5.758 -18.406 -3.83 1 98.88 100 TYR A C 1
ATOM 755 O O . TYR A 1 100 ? 5.27 -18.719 -4.918 1 98.88 100 TYR A O 1
ATOM 763 N N . VAL A 1 101 ? 5.012 -18.094 -2.77 1 98.94 101 VAL A N 1
ATOM 764 C CA . VAL A 1 101 ? 3.557 -18.016 -2.836 1 98.94 101 VAL A CA 1
ATOM 765 C C . VAL A 1 101 ? 3.088 -16.688 -2.227 1 98.94 101 VAL A C 1
ATOM 767 O O . VAL A 1 101 ? 3.59 -16.266 -1.185 1 98.94 101 VAL A O 1
ATOM 770 N N . VAL A 1 102 ? 2.215 -16.031 -2.893 1 98.94 102 VAL A N 1
ATOM 771 C CA . VAL A 1 102 ? 1.54 -14.844 -2.385 1 98.94 102 VAL A CA 1
ATOM 772 C C . VAL A 1 102 ? 0.044 -15.117 -2.244 1 98.94 102 VAL A C 1
ATOM 774 O O . VAL A 1 102 ? -0.649 -15.336 -3.24 1 98.94 102 VAL A O 1
ATOM 777 N N . LEU A 1 103 ? -0.379 -15.133 -1.026 1 98.94 103 LEU A N 1
ATOM 778 C CA . LEU A 1 103 ? -1.809 -15.25 -0.764 1 98.94 103 LEU A CA 1
ATOM 779 C C . LEU A 1 103 ? -2.498 -13.898 -0.876 1 98.94 103 LEU A C 1
ATOM 781 O O . LEU A 1 103 ? -2.131 -12.945 -0.18 1 98.94 103 LEU A O 1
ATOM 785 N N . ALA A 1 104 ? -3.457 -13.789 -1.743 1 98.75 104 ALA A N 1
ATOM 786 C CA . ALA A 1 104 ? -4.25 -12.594 -2.014 1 98.75 104 ALA A CA 1
ATOM 787 C C . ALA A 1 104 ? -5.727 -12.938 -2.186 1 98.75 104 ALA A C 1
ATOM 789 O O . ALA A 1 104 ? -6.352 -12.539 -3.168 1 98.75 104 ALA A O 1
ATOM 790 N N . THR A 1 105 ? -6.297 -13.562 -1.229 1 98 105 THR A N 1
ATOM 791 C CA . THR A 1 105 ? -7.637 -14.133 -1.326 1 98 105 THR A CA 1
ATOM 792 C C . THR A 1 105 ? -8.641 -13.297 -0.54 1 98 105 THR A C 1
ATOM 794 O O . THR A 1 105 ? -9.57 -13.836 0.058 1 98 105 THR A O 1
ATOM 797 N N . GLY A 1 106 ? -8.414 -12 -0.486 1 96.81 106 GLY A N 1
ATOM 798 C CA . GLY A 1 106 ? -9.32 -11.148 0.262 1 96.81 106 GLY A CA 1
ATOM 799 C C . GLY A 1 106 ? -9.383 -11.484 1.738 1 96.81 106 GLY A C 1
ATOM 800 O O . GLY A 1 106 ? -8.352 -11.656 2.387 1 96.81 106 GLY A O 1
ATOM 801 N N . ALA A 1 107 ? -10.586 -11.57 2.232 1 95.81 107 ALA A N 1
ATOM 802 C CA . ALA A 1 107 ? -10.758 -11.82 3.66 1 95.81 107 ALA A CA 1
ATOM 803 C C . ALA A 1 107 ? -10.781 -13.32 3.953 1 95.81 107 ALA A C 1
ATOM 805 O O . ALA A 1 107 ? -10.812 -13.727 5.117 1 95.81 107 ALA A O 1
ATOM 806 N N . ASP A 1 108 ? -10.766 -14.141 2.879 1 96.94 108 ASP A N 1
ATOM 807 C CA . ASP A 1 108 ? -10.727 -15.586 3.074 1 96.94 108 ASP A CA 1
ATOM 808 C C . ASP A 1 108 ? -9.352 -16.047 3.547 1 96.94 108 ASP A C 1
ATOM 810 O O . ASP A 1 108 ? -8.375 -15.945 2.803 1 96.94 108 ASP A O 1
ATOM 814 N N . ARG A 1 109 ? -9.203 -16.578 4.75 1 98.25 109 ARG A N 1
ATOM 815 C CA . ARG A 1 109 ? -7.926 -16.938 5.355 1 98.25 109 ARG A CA 1
ATOM 816 C C . ARG A 1 109 ? -7.785 -18.453 5.473 1 98.25 109 ARG A C 1
ATOM 818 O O . ARG A 1 109 ? -6.891 -18.953 6.168 1 98.25 109 ARG A O 1
ATOM 825 N N . SER A 1 110 ? -8.664 -19.219 4.789 1 98.06 110 SER A N 1
ATOM 826 C CA . SER A 1 110 ? -8.727 -20.672 4.945 1 98.06 110 SER A CA 1
ATOM 827 C C . SER A 1 110 ? -7.406 -21.328 4.566 1 98.06 110 SER A C 1
ATOM 829 O O . SER A 1 110 ? -6.906 -22.203 5.285 1 98.06 110 SER A O 1
ATOM 831 N N . ILE A 1 111 ? -6.801 -20.922 3.465 1 98.19 111 ILE A N 1
ATOM 832 C CA . ILE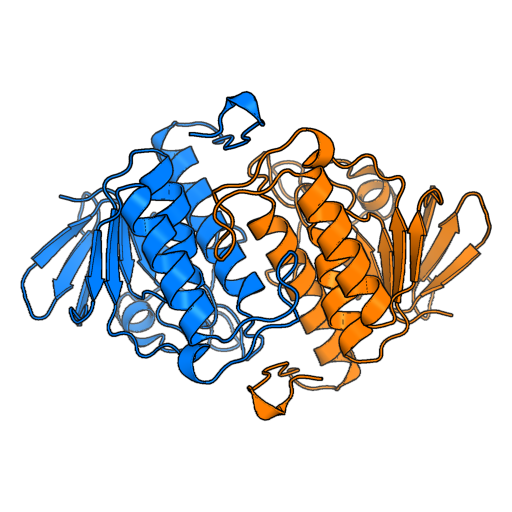 A 1 111 ? -5.543 -21.5 3.014 1 98.19 111 ILE A CA 1
ATOM 833 C C . ILE A 1 111 ? -4.441 -21.203 4.027 1 98.19 111 ILE A C 1
ATOM 835 O O . ILE A 1 111 ? -3.623 -22.078 4.34 1 98.19 111 ILE A O 1
ATOM 839 N N . ALA A 1 112 ? -4.391 -19.953 4.512 1 98.69 112 ALA A N 1
ATOM 840 C CA . ALA A 1 112 ? -3.404 -19.578 5.52 1 98.69 112 ALA A CA 1
ATOM 841 C C . ALA A 1 112 ? -3.57 -20.406 6.785 1 98.69 112 ALA A C 1
ATOM 843 O O . ALA A 1 112 ? -2.584 -20.812 7.406 1 98.69 112 ALA A O 1
ATOM 844 N N . GLU A 1 113 ? -4.855 -20.625 7.18 1 98.56 113 GLU A N 1
ATOM 845 C CA . GLU A 1 113 ? -5.148 -21.469 8.336 1 98.56 113 GLU A CA 1
ATOM 846 C C . GLU A 1 113 ? -4.645 -22.891 8.125 1 98.56 113 GLU A C 1
ATOM 848 O O . GLU A 1 113 ? -4.031 -23.484 9.016 1 98.56 113 GLU A O 1
ATOM 853 N N . ASP A 1 114 ? -4.895 -23.453 6.949 1 98.31 114 ASP A N 1
ATOM 854 C CA . ASP A 1 114 ? -4.461 -24.812 6.621 1 98.31 114 ASP A CA 1
ATOM 855 C C . ASP A 1 114 ? -2.939 -24.922 6.676 1 98.31 114 ASP A C 1
ATOM 857 O O . ASP A 1 114 ? -2.404 -25.969 7.055 1 98.31 114 ASP A O 1
ATOM 861 N N . LEU A 1 115 ? -2.26 -23.859 6.32 1 98.56 115 LEU A N 1
ATOM 862 C CA . LEU A 1 115 ? -0.801 -23.828 6.293 1 98.56 115 LEU A CA 1
ATOM 863 C C . LEU A 1 115 ? -0.239 -23.594 7.691 1 98.56 115 LEU A C 1
ATOM 865 O O . LEU A 1 115 ? 0.971 -23.688 7.906 1 98.56 115 LEU A O 1
ATOM 869 N N . GLU A 1 116 ? -1.123 -23.203 8.602 1 98.25 116 GLU A N 1
ATOM 870 C CA . GLU A 1 116 ? -0.788 -22.984 10.008 1 98.25 116 GLU A CA 1
ATOM 871 C C . GLU A 1 116 ? 0.22 -21.859 10.164 1 98.25 116 GLU A C 1
ATOM 873 O O . GLU A 1 116 ? 1.189 -21.984 10.922 1 98.25 116 GLU A O 1
ATOM 878 N N . VAL A 1 117 ? 0.078 -20.797 9.383 1 98.75 117 VAL A N 1
ATOM 879 C CA . VAL A 1 117 ? 0.87 -19.594 9.633 1 98.75 117 VAL A CA 1
ATOM 880 C C . VAL A 1 117 ? 0.439 -18.953 10.945 1 98.75 117 VAL A C 1
ATOM 882 O O . VAL A 1 117 ? -0.585 -19.328 11.523 1 98.75 117 VAL A O 1
ATOM 885 N N . ASP A 1 118 ? 1.253 -18 11.445 1 98.81 118 ASP A N 1
ATOM 886 C CA . ASP A 1 118 ? 0.909 -17.281 12.672 1 98.81 118 ASP A CA 1
ATOM 887 C C . ASP A 1 118 ? -0.219 -16.281 12.422 1 98.81 118 ASP A C 1
ATOM 889 O O . ASP A 1 118 ? -0.25 -15.617 11.391 1 98.81 118 ASP A O 1
ATOM 893 N N . PHE A 1 119 ? -1.069 -16.203 13.383 1 98.75 119 PHE A N 1
ATOM 894 C CA . PHE A 1 119 ? -2.154 -15.227 13.367 1 98.75 119 PHE A CA 1
ATOM 895 C C . PHE A 1 119 ? -1.979 -14.203 14.492 1 98.75 119 PHE A C 1
ATOM 897 O O . PHE A 1 119 ? -1.411 -14.516 15.539 1 98.75 119 PHE A O 1
ATOM 904 N N . SER A 1 120 ? -2.445 -13.016 14.203 1 97.81 120 SER A N 1
ATOM 905 C CA . SER A 1 120 ? -2.477 -11.969 15.219 1 97.81 120 SER A CA 1
ATOM 906 C C . SER A 1 120 ? -3.695 -12.109 16.125 1 97.81 120 SER A C 1
ATOM 908 O O . SER A 1 120 ? -4.594 -12.906 15.844 1 97.81 120 SER A O 1
ATOM 910 N N . ASP A 1 121 ? -3.74 -11.344 17.172 1 96.88 121 ASP A N 1
ATOM 911 C CA . ASP A 1 121 ? -4.797 -11.438 18.172 1 96.88 121 ASP A CA 1
ATOM 912 C C . ASP A 1 121 ? -6.152 -11.062 17.578 1 96.88 121 ASP A C 1
ATOM 914 O O . ASP A 1 121 ? -7.191 -11.523 18.047 1 96.88 121 ASP A O 1
ATOM 918 N N . ASP A 1 122 ? -6.09 -10.312 16.547 1 95.81 122 ASP A N 1
ATOM 919 C CA . ASP A 1 122 ? -7.352 -9.844 15.977 1 95.81 122 ASP A CA 1
ATOM 920 C C . ASP A 1 122 ? -7.891 -10.828 14.938 1 95.81 122 ASP A C 1
ATOM 922 O O . ASP A 1 122 ? -8.875 -10.539 14.258 1 95.81 122 ASP A O 1
ATOM 926 N N . GLY A 1 123 ? -7.238 -11.922 14.734 1 97.19 123 GLY A N 1
ATOM 927 C CA . GLY A 1 123 ? -7.734 -12.969 13.852 1 97.19 123 GLY A CA 1
ATOM 928 C C . GLY A 1 123 ? -7.227 -12.844 12.43 1 97.19 123 GLY A C 1
ATOM 929 O O . GLY A 1 123 ? -7.629 -13.609 11.555 1 97.19 123 GLY A O 1
ATOM 930 N N . THR A 1 124 ? -6.312 -11.922 12.188 1 98.38 124 THR A N 1
ATOM 931 C CA . THR A 1 124 ? -5.734 -11.773 10.859 1 98.38 124 THR A CA 1
ATOM 932 C C . THR A 1 124 ? -4.383 -12.477 10.766 1 98.38 124 THR A C 1
ATOM 934 O O . THR A 1 124 ? -3.814 -12.867 11.789 1 98.38 124 THR A O 1
ATOM 937 N N . VAL A 1 125 ? -3.973 -12.758 9.539 1 98.81 125 VAL A N 1
ATOM 938 C CA . VAL A 1 125 ? -2.66 -13.375 9.367 1 98.81 125 VAL A CA 1
ATOM 939 C C . VAL A 1 125 ? -1.572 -12.414 9.852 1 98.81 125 VAL A C 1
ATOM 941 O O . VAL A 1 125 ? -1.599 -11.227 9.531 1 98.81 125 VAL A O 1
ATOM 944 N N . ASP A 1 126 ? -0.663 -12.891 10.695 1 98.75 126 ASP A N 1
ATOM 945 C CA . ASP A 1 126 ? 0.45 -12.086 11.188 1 98.75 126 ASP A CA 1
ATOM 946 C C . ASP A 1 126 ? 1.56 -11.992 10.141 1 98.75 126 ASP A C 1
ATOM 948 O O . ASP A 1 126 ? 2.102 -13.008 9.711 1 98.75 126 ASP A O 1
ATOM 952 N N . VAL A 1 127 ? 1.867 -10.773 9.727 1 98.75 127 VAL A N 1
ATOM 953 C CA . VAL A 1 127 ? 2.914 -10.57 8.734 1 98.75 127 VAL A CA 1
ATOM 954 C C . VAL A 1 127 ? 3.789 -9.383 9.133 1 98.75 127 VAL A C 1
ATOM 956 O O . VAL A 1 127 ? 3.41 -8.594 10 1 98.75 127 VAL A O 1
ATOM 959 N N . ASP A 1 128 ? 4.938 -9.258 8.523 1 97.38 128 ASP A N 1
ATOM 960 C CA . ASP A 1 128 ? 5.781 -8.078 8.656 1 97.38 128 ASP A CA 1
ATOM 961 C C . ASP A 1 128 ? 5.445 -7.039 7.59 1 97.38 128 ASP A C 1
ATOM 963 O O . ASP A 1 128 ? 4.457 -7.18 6.867 1 97.38 128 ASP A O 1
ATOM 967 N N . LEU A 1 129 ? 6.227 -5.969 7.484 1 97.19 129 LEU A N 1
ATOM 968 C CA . LEU A 1 129 ? 5.922 -4.852 6.594 1 97.19 129 LEU A CA 1
ATOM 969 C C . LEU A 1 129 ? 6.043 -5.27 5.133 1 97.19 129 LEU A C 1
ATOM 971 O O . LEU A 1 129 ? 5.438 -4.652 4.254 1 97.19 129 LEU A O 1
ATOM 975 N N . ASP A 1 130 ? 6.844 -6.305 4.875 1 97.62 130 ASP A N 1
ATOM 976 C CA . ASP A 1 130 ? 6.961 -6.852 3.527 1 97.62 130 ASP A CA 1
ATOM 977 C C . ASP A 1 130 ? 5.84 -7.852 3.24 1 97.62 130 ASP A C 1
ATOM 979 O O . ASP A 1 130 ? 5.797 -8.445 2.162 1 97.62 130 ASP A O 1
ATOM 983 N N . THR A 1 131 ? 5.043 -8.172 4.195 1 98.62 131 THR A N 1
ATOM 984 C CA . THR A 1 131 ? 3.842 -9 4.168 1 98.62 131 THR A CA 1
ATOM 985 C C . THR A 1 131 ? 4.207 -10.477 4.156 1 98.62 131 THR A C 1
ATOM 987 O O . THR A 1 131 ? 3.443 -11.305 3.658 1 98.62 131 THR A O 1
ATOM 990 N N . GLU A 1 132 ? 5.414 -10.766 4.574 1 98.75 132 GLU A N 1
ATOM 991 C CA . GLU A 1 132 ? 5.805 -12.172 4.688 1 98.75 132 GLU A CA 1
ATOM 992 C C . GLU A 1 132 ? 5.234 -12.797 5.953 1 98.75 132 GLU A C 1
ATOM 994 O O . GLU A 1 132 ? 5.242 -12.18 7.02 1 98.75 132 GLU A O 1
ATOM 999 N N . THR A 1 133 ? 4.766 -14.039 5.816 1 98.88 133 THR A N 1
ATOM 1000 C CA . THR A 1 133 ? 4.188 -14.766 6.945 1 98.88 133 THR A CA 1
ATOM 1001 C C . THR A 1 133 ? 5.281 -15.438 7.773 1 98.88 133 THR A C 1
ATOM 1003 O O . THR A 1 133 ? 6.469 -15.188 7.559 1 98.88 133 THR A O 1
ATOM 1006 N N . SER A 1 134 ? 4.859 -16.234 8.734 1 98.75 134 SER A N 1
ATOM 1007 C CA . SER A 1 134 ? 5.797 -16.984 9.562 1 98.75 134 SER A CA 1
ATOM 1008 C C . SER A 1 134 ? 6.445 -18.109 8.773 1 98.75 134 SER A C 1
ATOM 1010 O O . SER A 1 134 ? 7.422 -18.719 9.227 1 98.75 134 SER A O 1
ATOM 1012 N N . ILE A 1 135 ? 5.898 -18.531 7.633 1 98.5 135 ILE A N 1
ATOM 1013 C CA . ILE A 1 135 ? 6.52 -19.5 6.738 1 98.5 135 ILE A CA 1
ATOM 1014 C C . ILE A 1 135 ? 7.359 -18.766 5.688 1 98.5 135 ILE A C 1
ATOM 1016 O O . ILE A 1 135 ? 6.855 -17.891 4.988 1 98.5 135 ILE A O 1
ATOM 1020 N N . GLU A 1 136 ? 8.617 -19.062 5.625 1 98.19 136 GLU A N 1
ATOM 1021 C CA . GLU A 1 136 ? 9.539 -18.406 4.703 1 98.19 136 GLU A CA 1
ATOM 1022 C C . GLU A 1 136 ? 9.047 -18.516 3.264 1 98.19 136 GLU A C 1
ATOM 1024 O O . GLU A 1 136 ? 8.555 -19.562 2.84 1 98.19 136 GLU A O 1
ATOM 1029 N N . ASP A 1 137 ? 9.055 -17.406 2.52 1 98.75 137 ASP A N 1
ATOM 1030 C CA . ASP A 1 137 ? 8.773 -17.328 1.09 1 98.75 137 ASP A CA 1
ATOM 1031 C C . ASP A 1 137 ? 7.277 -17.438 0.818 1 98.75 137 ASP A C 1
ATOM 1033 O O . ASP A 1 137 ? 6.859 -17.578 -0.333 1 98.75 137 ASP A O 1
ATOM 1037 N N . LEU A 1 138 ? 6.473 -17.406 1.932 1 98.94 138 LEU A N 1
ATOM 1038 C CA . LEU A 1 138 ? 5.016 -17.328 1.865 1 98.94 138 LEU A CA 1
ATOM 1039 C C . LEU A 1 138 ? 4.527 -15.969 2.359 1 98.94 138 LEU A C 1
ATOM 1041 O O . LEU A 1 138 ? 4.863 -15.547 3.467 1 98.94 138 LEU A O 1
ATOM 1045 N N . TYR A 1 139 ? 3.746 -15.328 1.535 1 98.94 139 TYR A N 1
ATOM 1046 C CA . TYR A 1 139 ? 3.264 -13.984 1.823 1 98.94 139 TYR A CA 1
ATOM 1047 C C . TYR A 1 139 ? 1.742 -13.961 1.924 1 98.94 139 TYR A C 1
ATOM 1049 O O . TYR A 1 139 ? 1.061 -14.781 1.31 1 98.94 139 TYR A O 1
ATOM 1057 N N . ALA A 1 140 ? 1.203 -13.07 2.715 1 98.94 140 ALA A N 1
ATOM 1058 C CA . ALA A 1 140 ? -0.224 -12.781 2.826 1 98.94 140 ALA A CA 1
ATOM 1059 C C . ALA A 1 140 ? -0.491 -11.281 2.689 1 98.94 140 ALA A C 1
ATOM 1061 O O . ALA A 1 140 ? 0.237 -10.461 3.252 1 98.94 140 ALA A O 1
ATOM 1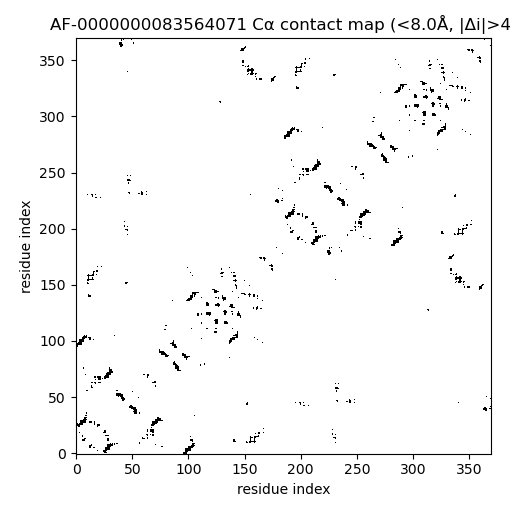062 N N . THR A 1 141 ? -1.526 -10.914 1.935 1 98.81 141 THR A N 1
ATOM 1063 C CA . THR A 1 141 ? -1.689 -9.523 1.536 1 98.81 141 THR A CA 1
ATOM 1064 C C . THR A 1 141 ? -3.156 -9.109 1.607 1 98.81 141 THR A C 1
ATOM 1066 O O . THR A 1 141 ? -4.047 -9.961 1.657 1 98.81 141 THR A O 1
ATOM 1069 N N . GLY A 1 142 ? -3.34 -7.793 1.597 1 98.06 142 GLY A N 1
ATOM 1070 C CA . GLY A 1 142 ? -4.684 -7.242 1.492 1 98.06 142 GLY A CA 1
ATOM 1071 C C . GLY A 1 142 ? -5.527 -7.484 2.729 1 98.06 142 GLY A C 1
ATOM 1072 O O . GLY A 1 142 ? -5.066 -7.27 3.852 1 98.06 142 GLY A O 1
ATOM 1073 N N . ALA A 1 143 ? -6.719 -7.938 2.48 1 97.31 143 ALA A N 1
ATOM 1074 C CA . ALA A 1 143 ? -7.73 -8 3.531 1 97.31 143 ALA A CA 1
ATOM 1075 C C . ALA A 1 143 ? -7.418 -9.102 4.535 1 97.31 143 ALA A C 1
ATOM 1077 O O . ALA A 1 143 ? -7.879 -9.062 5.676 1 97.31 143 ALA A O 1
ATOM 1078 N N . MET A 1 144 ? -6.609 -10.031 4.211 1 98.06 144 MET A N 1
ATOM 1079 C CA . MET A 1 144 ? -6.383 -11.141 5.137 1 98.06 144 MET A CA 1
ATOM 1080 C C . MET A 1 144 ? -5.43 -10.727 6.254 1 98.06 144 MET A C 1
ATOM 1082 O O . MET A 1 144 ? -5.301 -11.43 7.258 1 98.06 144 MET A O 1
ATOM 1086 N N . VAL A 1 145 ? -4.766 -9.555 6.07 1 98.5 145 VAL A N 1
ATOM 1087 C CA . VAL A 1 145 ? -3.783 -9.172 7.082 1 98.5 145 VAL A CA 1
ATOM 1088 C C . VAL A 1 145 ? -4.285 -7.961 7.859 1 98.5 145 VAL A C 1
ATOM 1090 O O . VAL A 1 145 ? -3.582 -7.438 8.727 1 98.5 145 VAL A O 1
ATOM 1093 N N . ARG A 1 146 ? -5.43 -7.469 7.594 1 96.44 146 ARG A N 1
ATOM 1094 C CA . ARG A 1 146 ? -6.051 -6.332 8.266 1 96.44 146 ARG A CA 1
ATOM 1095 C C . ARG A 1 146 ? -7.512 -6.625 8.594 1 96.44 146 ARG A C 1
ATOM 1097 O O . ARG A 1 146 ? -8.219 -7.246 7.801 1 96.44 146 ARG A O 1
ATOM 1104 N N . ASP A 1 147 ? -7.875 -6.129 9.703 1 93.62 147 ASP A N 1
ATOM 1105 C CA . ASP A 1 147 ? -9.258 -6.348 10.133 1 93.62 147 ASP A CA 1
ATOM 1106 C C . ASP A 1 147 ? -10.172 -5.234 9.625 1 93.62 147 ASP A C 1
ATOM 1108 O O . ASP A 1 147 ? -10.211 -4.148 10.203 1 93.62 147 ASP A O 1
ATOM 1112 N N . GLU A 1 148 ? -10.867 -5.422 8.578 1 91.56 148 GLU A N 1
ATOM 1113 C CA . GLU A 1 148 ? -11.945 -4.59 8.047 1 91.56 148 GLU A CA 1
ATOM 1114 C C . GLU A 1 148 ? -11.398 -3.305 7.438 1 91.56 148 GLU A C 1
ATOM 1116 O O . GLU A 1 148 ? -12.156 -2.465 6.957 1 91.56 148 GLU A O 1
ATOM 1121 N N . GLU A 1 149 ? -10.188 -2.973 7.457 1 90 149 GLU A N 1
ATOM 1122 C CA . GLU A 1 149 ? -9.586 -1.804 6.82 1 90 149 GLU A CA 1
ATOM 1123 C C . GLU A 1 149 ? -9.078 -2.139 5.422 1 90 149 GLU A C 1
ATOM 1125 O O . GLU A 1 149 ? -7.867 -2.104 5.172 1 90 149 GLU A O 1
ATOM 1130 N N . TRP A 1 150 ? -10.109 -2.342 4.586 1 95.75 150 TRP A N 1
ATOM 1131 C CA . TRP A 1 150 ? -9.82 -2.857 3.25 1 95.75 150 TRP A CA 1
ATOM 1132 C C . TRP A 1 150 ? -9.859 -1.738 2.215 1 95.75 150 TRP A C 1
ATOM 1134 O O . TRP A 1 150 ? -10.859 -1.021 2.104 1 95.75 150 TRP A O 1
ATOM 1144 N N . GLN A 1 151 ? -8.82 -1.511 1.549 1 97.56 151 GLN A N 1
ATOM 1145 C CA . GLN A 1 151 ? -8.734 -0.524 0.477 1 97.56 151 GLN A CA 1
ATOM 1146 C C . GLN A 1 151 ? -7.895 -1.046 -0.686 1 97.56 151 GLN A C 1
ATOM 1148 O O . GLN A 1 151 ? -6.875 -1.707 -0.474 1 97.56 151 GLN A O 1
ATOM 1153 N N . ALA A 1 152 ? -8.383 -0.714 -1.883 1 98.38 152 ALA A N 1
ATOM 1154 C CA . ALA A 1 152 ? -7.707 -1.177 -3.092 1 98.38 152 ALA A CA 1
ATOM 1155 C C . ALA A 1 152 ? -6.25 -0.732 -3.109 1 98.38 152 ALA A C 1
ATOM 1157 O O . ALA A 1 152 ? -5.355 -1.524 -3.416 1 98.38 152 ALA A O 1
ATOM 1158 N N . VAL A 1 153 ? -5.957 0.508 -2.727 1 98.75 153 VAL A N 1
ATOM 1159 C CA . VAL A 1 153 ? -4.605 1.043 -2.816 1 98.75 153 VAL A CA 1
ATOM 1160 C C . VAL A 1 153 ? -3.727 0.417 -1.734 1 98.75 153 VAL A C 1
ATOM 1162 O O . VAL A 1 153 ? -2.531 0.199 -1.945 1 98.75 153 VAL A O 1
ATOM 1165 N N . ILE A 1 154 ? -4.312 0.11 -0.589 1 98.69 154 ILE A N 1
ATOM 1166 C CA . ILE A 1 154 ? -3.568 -0.582 0.457 1 98.69 154 ILE A CA 1
ATOM 1167 C C . ILE A 1 154 ? -3.211 -1.991 -0.01 1 98.69 154 ILE A C 1
ATOM 1169 O O . ILE A 1 154 ? -2.057 -2.412 0.096 1 98.69 154 ILE A O 1
ATOM 1173 N N . ALA A 1 155 ? -4.215 -2.678 -0.57 1 98.69 155 ALA A N 1
ATOM 1174 C CA . ALA A 1 155 ? -3.99 -4.027 -1.083 1 98.69 155 ALA A CA 1
ATOM 1175 C C . ALA A 1 155 ? -2.922 -4.031 -2.172 1 98.69 155 ALA A C 1
ATOM 1177 O O . ALA A 1 155 ? -2.023 -4.875 -2.166 1 98.69 155 ALA A O 1
ATOM 1178 N N . ALA A 1 156 ? -3.021 -3.09 -3.102 1 98.88 156 ALA A N 1
ATOM 1179 C CA . ALA A 1 156 ? -2.035 -2.992 -4.176 1 98.88 156 ALA A CA 1
ATOM 1180 C C . ALA A 1 156 ? -0.637 -2.746 -3.615 1 98.88 156 ALA A C 1
ATOM 1182 O O . ALA A 1 156 ? 0.34 -3.33 -4.09 1 98.88 156 ALA A O 1
ATOM 1183 N N . GLY A 1 157 ? -0.565 -1.88 -2.615 1 98.69 157 GLY A N 1
ATOM 1184 C CA . GLY A 1 157 ? 0.71 -1.645 -1.958 1 98.69 157 GLY A CA 1
ATOM 1185 C C . GLY A 1 157 ? 1.275 -2.885 -1.291 1 98.69 157 GLY A C 1
ATOM 1186 O O . GLY A 1 157 ? 2.477 -3.148 -1.376 1 98.69 157 GLY A O 1
ATOM 1187 N N . ASP A 1 158 ? 0.42 -3.623 -0.577 1 98.75 158 ASP A N 1
ATOM 1188 C CA . ASP A 1 158 ? 0.831 -4.875 0.052 1 98.75 158 ASP A CA 1
ATOM 1189 C C . ASP A 1 158 ? 1.415 -5.84 -0.977 1 98.75 158 ASP A C 1
ATOM 1191 O O . ASP A 1 158 ? 2.459 -6.453 -0.739 1 98.75 158 ASP A O 1
ATOM 1195 N N . GLY A 1 159 ? 0.689 -5.988 -2.104 1 98.81 159 GLY A N 1
ATOM 1196 C CA . GLY A 1 159 ? 1.157 -6.867 -3.162 1 98.81 159 GLY A CA 1
ATOM 1197 C C . GLY A 1 159 ? 2.518 -6.477 -3.707 1 98.81 159 GLY A C 1
ATOM 1198 O O . GLY A 1 159 ? 3.377 -7.332 -3.922 1 98.81 159 GLY A O 1
ATOM 1199 N N . ALA A 1 160 ? 2.689 -5.203 -3.963 1 98.75 160 ALA A N 1
ATOM 1200 C CA . ALA A 1 160 ? 3.967 -4.695 -4.457 1 98.75 160 ALA A CA 1
ATOM 1201 C C . ALA A 1 160 ? 5.078 -4.922 -3.434 1 98.75 160 ALA A C 1
ATOM 1203 O O . ALA A 1 160 ? 6.215 -5.227 -3.801 1 98.75 160 ALA A O 1
ATOM 1204 N N . SER A 1 161 ? 4.762 -4.734 -2.184 1 98.62 161 SER A N 1
ATOM 1205 C CA . SER A 1 161 ? 5.734 -4.965 -1.12 1 98.62 161 SER A CA 1
ATOM 1206 C C . SER A 1 161 ? 6.219 -6.41 -1.119 1 98.62 161 SER A C 1
ATOM 1208 O O . SER A 1 161 ? 7.422 -6.664 -1.028 1 98.62 161 SER A O 1
ATOM 1210 N N . ALA A 1 162 ? 5.289 -7.363 -1.191 1 98.75 162 ALA A N 1
ATOM 1211 C CA . ALA A 1 162 ? 5.652 -8.773 -1.306 1 98.75 162 ALA A CA 1
ATOM 1212 C C . ALA A 1 162 ? 6.582 -9.008 -2.492 1 98.75 162 ALA A C 1
ATOM 1214 O O . ALA A 1 162 ? 7.613 -9.672 -2.359 1 98.75 162 ALA A O 1
ATOM 1215 N N . ALA A 1 163 ? 6.227 -8.43 -3.631 1 98.75 163 ALA A N 1
ATOM 1216 C CA . ALA A 1 163 ? 6.988 -8.609 -4.863 1 98.75 163 ALA A CA 1
ATOM 1217 C C . ALA A 1 163 ? 8.406 -8.07 -4.711 1 98.75 163 ALA A C 1
ATOM 1219 O O . ALA A 1 163 ? 9.367 -8.711 -5.148 1 98.75 163 ALA A O 1
ATOM 1220 N N . LEU A 1 164 ? 8.523 -6.914 -4.113 1 98.56 164 LEU A N 1
ATOM 1221 C CA . LEU A 1 164 ? 9.852 -6.32 -3.967 1 98.56 164 LEU A CA 1
ATOM 1222 C C . LEU A 1 164 ? 10.719 -7.156 -3.035 1 98.56 164 LEU A C 1
ATOM 1224 O O . LEU A 1 164 ? 11.938 -7.234 -3.223 1 98.56 164 LEU A O 1
ATOM 1228 N N . ASP A 1 165 ? 10.078 -7.703 -1.983 1 98.5 165 ASP A N 1
ATOM 1229 C CA . ASP A 1 165 ? 10.828 -8.602 -1.111 1 98.5 165 ASP A CA 1
ATOM 1230 C C . ASP A 1 165 ? 11.32 -9.828 -1.878 1 98.5 165 ASP A C 1
ATOM 1232 O O . ASP A 1 165 ? 12.484 -10.219 -1.763 1 98.5 165 ASP A O 1
ATOM 1236 N N . ILE A 1 166 ? 10.477 -10.43 -2.664 1 98.75 166 ILE A N 1
ATOM 1237 C CA . ILE A 1 166 ? 10.805 -11.594 -3.477 1 98.75 166 ILE A CA 1
ATOM 1238 C C . ILE A 1 166 ? 11.938 -11.25 -4.441 1 98.75 166 ILE A C 1
ATOM 1240 O O . ILE A 1 166 ? 12.93 -11.984 -4.535 1 98.75 166 ILE A O 1
ATOM 1244 N N . LEU A 1 167 ? 11.789 -10.141 -5.133 1 98.69 167 LEU A N 1
ATOM 1245 C CA . LEU A 1 167 ? 12.797 -9.719 -6.102 1 98.69 167 LEU A CA 1
ATOM 1246 C C . LEU A 1 167 ? 14.141 -9.477 -5.422 1 98.69 167 LEU A C 1
ATOM 1248 O O . LEU A 1 167 ? 15.195 -9.797 -5.98 1 98.69 167 LEU A O 1
ATOM 1252 N N . SER A 1 168 ? 14.117 -8.906 -4.254 1 98.44 168 SER A N 1
ATOM 1253 C CA . SER A 1 168 ? 15.344 -8.672 -3.498 1 98.44 168 SER A CA 1
ATOM 1254 C C . SER A 1 168 ? 16.016 -9.984 -3.109 1 98.44 168 SER A C 1
ATOM 1256 O O . SER A 1 168 ? 17.234 -10.102 -3.168 1 98.44 168 SER A O 1
ATOM 1258 N N . LYS A 1 169 ? 15.188 -10.977 -2.66 1 97.94 169 LYS A N 1
ATOM 1259 C CA . LYS A 1 169 ? 15.727 -12.297 -2.352 1 97.94 169 LYS A CA 1
ATOM 1260 C C . LYS A 1 169 ? 16.375 -12.93 -3.582 1 97.94 169 LYS A C 1
ATOM 1262 O O . LYS A 1 169 ? 17.469 -13.484 -3.496 1 97.94 169 LYS A O 1
ATOM 1267 N N . GLU A 1 170 ? 15.734 -12.828 -4.73 1 98 170 GLU A N 1
ATOM 1268 C CA . GLU A 1 170 ? 16.234 -13.383 -5.98 1 98 170 GLU A CA 1
ATOM 1269 C C . GLU A 1 170 ? 17.562 -12.742 -6.371 1 98 170 GLU A C 1
ATOM 1271 O O . GLU A 1 170 ? 18.469 -13.414 -6.883 1 98 170 GLU A O 1
ATOM 1276 N N . LYS A 1 171 ? 17.688 -11.422 -6.082 1 97.19 171 LYS A N 1
ATOM 1277 C CA . LYS A 1 171 ? 18.875 -10.672 -6.516 1 97.19 171 LYS A CA 1
ATOM 1278 C C . LYS A 1 171 ? 19.984 -10.742 -5.477 1 97.19 171 LYS A C 1
ATOM 1280 O O . LYS A 1 171 ? 21.141 -10.422 -5.77 1 97.19 171 LYS A O 1
ATOM 1285 N N . GLY A 1 172 ? 19.625 -11.094 -4.223 1 97.25 172 GLY A N 1
ATOM 1286 C CA . GLY A 1 172 ? 20.594 -11.172 -3.143 1 97.25 172 GLY A CA 1
ATOM 1287 C C . GLY A 1 172 ? 20.953 -9.812 -2.564 1 97.25 172 GLY A C 1
ATOM 1288 O O . GLY A 1 172 ? 21.922 -9.688 -1.815 1 97.25 172 GLY A O 1
ATOM 1289 N N . GLU A 1 173 ? 20.203 -8.773 -2.959 1 96.62 173 GLU A N 1
ATOM 1290 C CA . GLU A 1 173 ? 20.297 -7.395 -2.48 1 96.62 173 GLU A CA 1
ATOM 1291 C C . GLU A 1 173 ? 18.969 -6.656 -2.65 1 96.62 173 GLU A C 1
ATOM 1293 O O . GLU A 1 173 ? 18.062 -7.145 -3.33 1 96.62 173 GLU A O 1
ATOM 1298 N N . HIS A 1 174 ? 18.922 -5.504 -2.051 1 96.19 174 HIS A N 1
ATOM 1299 C CA . HIS A 1 174 ? 17.688 -4.742 -2.205 1 96.19 174 HIS A CA 1
ATOM 1300 C C . HIS A 1 174 ? 17.422 -4.402 -3.67 1 96.19 174 HIS A C 1
ATOM 1302 O O . HIS A 1 174 ? 18.297 -3.846 -4.344 1 96.19 174 HIS A O 1
ATOM 1308 N N . PHE A 1 175 ? 16.297 -4.805 -4.094 1 94.69 175 PHE A N 1
ATOM 1309 C CA . PHE A 1 175 ? 15.914 -4.57 -5.48 1 94.69 175 PHE A CA 1
ATOM 1310 C C . PHE A 1 175 ? 15.367 -3.158 -5.664 1 94.69 175 PHE A C 1
ATOM 1312 O O . PHE A 1 175 ? 14.531 -2.705 -4.883 1 94.69 175 PHE A O 1
ATOM 1319 N N . HIS A 1 176 ? 15.852 -2.422 -6.668 1 92.12 176 HIS A N 1
ATOM 1320 C CA . HIS A 1 176 ? 15.438 -1.064 -6.996 1 92.12 176 HIS A CA 1
ATOM 1321 C C . HIS A 1 176 ? 14.711 -1.018 -8.344 1 92.12 176 HIS A C 1
ATOM 1323 O O . HIS A 1 176 ? 15.352 -1.018 -9.391 1 92.12 176 HIS A O 1
ATOM 1329 N N . ASP A 1 177 ? 13.445 -0.898 -8.281 1 93.44 177 ASP A N 1
ATOM 1330 C CA . ASP A 1 177 ? 12.625 -0.829 -9.484 1 93.44 177 ASP A CA 1
ATOM 1331 C C . ASP A 1 177 ? 12.195 0.607 -9.781 1 93.44 177 ASP A C 1
ATOM 1333 O O . ASP A 1 177 ? 11.023 0.956 -9.625 1 93.44 177 ASP A O 1
ATOM 1337 N N . PHE A 1 178 ? 13.094 1.471 -10.156 1 93.81 178 PHE A N 1
ATOM 1338 C CA . PHE A 1 178 ? 12.891 2.889 -10.43 1 93.81 178 PHE A CA 1
ATOM 1339 C C . PHE A 1 178 ? 13.039 3.178 -11.914 1 93.81 178 PHE A C 1
ATOM 1341 O O . PHE A 1 178 ? 14.156 3.158 -12.453 1 93.81 178 PHE A O 1
ATOM 1348 N N . ASP A 1 179 ? 11.93 3.498 -12.523 1 95.38 179 ASP A N 1
ATOM 1349 C CA . ASP A 1 179 ? 11.922 3.732 -13.969 1 95.38 179 ASP A CA 1
ATOM 1350 C C . ASP A 1 179 ? 11.875 5.227 -14.281 1 95.38 179 ASP A C 1
ATOM 1352 O O . ASP A 1 179 ? 11.219 5.996 -13.57 1 95.38 179 ASP A O 1
ATOM 1356 N N . VAL A 1 180 ? 12.547 5.613 -15.336 1 95.75 180 VAL A N 1
ATOM 1357 C CA . VAL A 1 180 ? 12.578 6.988 -15.828 1 95.75 180 VAL A CA 1
ATOM 1358 C C . VAL A 1 180 ? 11.961 7.055 -17.219 1 95.75 180 VAL A C 1
ATOM 1360 O O . VAL A 1 180 ? 11.664 6.02 -17.828 1 95.75 180 VAL A O 1
ATOM 1363 N N . PRO A 1 181 ? 11.656 8.258 -17.703 1 93.06 181 PRO A N 1
ATOM 1364 C CA . PRO A 1 181 ? 10.977 8.391 -19 1 93.06 181 PRO A CA 1
ATOM 1365 C C . PRO A 1 181 ? 11.672 7.598 -20.109 1 93.06 181 PRO A C 1
ATOM 1367 O O . PRO A 1 181 ? 11.008 7.027 -20.969 1 93.06 181 PRO A O 1
ATOM 1370 N N . GLU A 1 182 ? 12.914 7.375 -20 1 94.81 182 GLU A N 1
ATOM 1371 C CA . GLU A 1 182 ? 13.672 6.664 -21.016 1 94.81 182 GLU A CA 1
ATOM 1372 C C . GLU A 1 182 ? 13.391 5.164 -20.969 1 94.81 182 GLU A C 1
ATOM 1374 O O . GLU A 1 182 ? 13.695 4.441 -21.922 1 94.81 182 GLU A O 1
ATOM 1379 N N . ASP A 1 183 ? 12.789 4.734 -19.875 1 92.38 183 ASP A N 1
ATOM 1380 C CA . ASP A 1 183 ? 12.539 3.309 -19.688 1 92.38 183 ASP A CA 1
ATOM 1381 C C . ASP A 1 183 ? 11.18 2.91 -20.266 1 92.38 183 ASP A C 1
ATOM 1383 O O . ASP A 1 183 ? 10.828 1.729 -20.281 1 92.38 183 ASP A O 1
ATOM 1387 N N . VAL A 1 184 ? 10.492 3.906 -20.766 1 87.56 184 VAL A N 1
ATOM 1388 C CA . VAL A 1 184 ? 9.156 3.629 -21.266 1 87.56 184 VAL A CA 1
ATOM 1389 C C . VAL A 1 184 ? 9.234 2.688 -22.469 1 87.56 184 VAL A C 1
ATOM 1391 O O . VAL A 1 184 ? 9.953 2.967 -23.438 1 87.56 184 VAL A O 1
ATOM 1394 N N . PRO A 1 185 ? 8.5 1.599 -22.297 1 76.31 185 PRO A N 1
ATOM 1395 C CA . PRO A 1 185 ? 8.562 0.677 -23.438 1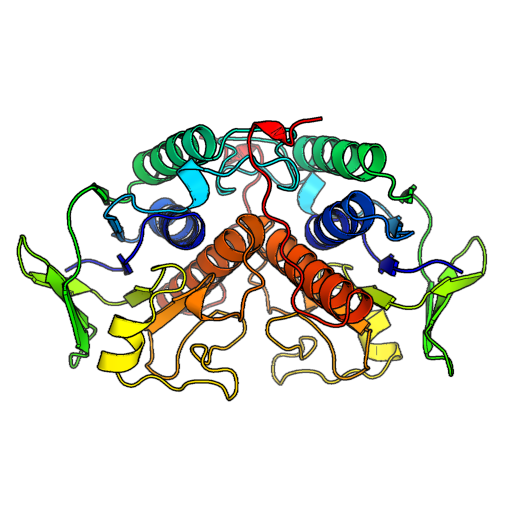 76.31 185 PRO A CA 1
ATOM 1396 C C . PRO A 1 185 ? 7.875 1.229 -24.672 1 76.31 185 PRO A C 1
ATOM 1398 O O . PRO A 1 185 ? 6.965 2.055 -24.578 1 76.31 185 PRO A O 1
ATOM 1401 N N . MET B 1 1 ? -6.387 24.672 14.859 1 85.25 1 MET B N 1
ATOM 1402 C CA . MET B 1 1 ? -6.137 23.25 15.117 1 85.25 1 MET B CA 1
ATOM 1403 C C . MET B 1 1 ? -6.68 22.391 13.977 1 85.25 1 MET B C 1
ATOM 1405 O O . MET B 1 1 ? -7.816 22.562 13.547 1 85.25 1 MET B O 1
ATOM 1409 N N . VAL B 1 2 ? -5.754 21.641 13.383 1 94.94 2 VAL B N 1
ATOM 1410 C CA . VAL B 1 2 ? -6.199 20.734 12.32 1 94.94 2 VAL B CA 1
ATOM 1411 C C . VAL B 1 2 ? -6.277 19.312 12.852 1 94.94 2 VAL B C 1
ATOM 1413 O O . VAL B 1 2 ? -5.703 19 13.898 1 94.94 2 VAL B O 1
ATOM 1416 N N . ASP B 1 3 ? -7.113 18.469 12.195 1 98.56 3 ASP B N 1
ATOM 1417 C CA . ASP B 1 3 ? -7.191 17.078 12.609 1 98.56 3 ASP B CA 1
ATOM 1418 C C . ASP B 1 3 ? -5.902 16.328 12.266 1 98.56 3 ASP B C 1
ATOM 1420 O O . ASP B 1 3 ? -5.297 15.695 13.133 1 98.56 3 ASP B O 1
ATOM 1424 N N . VAL B 1 4 ? -5.465 16.469 11.031 1 98.88 4 VAL B N 1
ATOM 1425 C CA . VAL B 1 4 ? -4.336 15.68 10.547 1 98.88 4 VAL B CA 1
ATOM 1426 C C . VAL B 1 4 ? -3.324 16.594 9.867 1 98.88 4 VAL B C 1
ATOM 1428 O O . VAL B 1 4 ? -3.672 17.328 8.938 1 98.88 4 VAL B O 1
ATOM 1431 N N . ALA B 1 5 ? -2.094 16.609 10.312 1 98.88 5 ALA B N 1
ATOM 1432 C CA . ALA B 1 5 ? -0.975 17.266 9.633 1 98.88 5 ALA B CA 1
ATOM 1433 C C . ALA B 1 5 ? -0.086 16.234 8.938 1 98.88 5 ALA B C 1
ATOM 1435 O O . ALA B 1 5 ? 0.389 15.289 9.562 1 98.88 5 ALA B O 1
ATOM 1436 N N . ILE B 1 6 ? 0.131 16.453 7.695 1 98.94 6 ILE B N 1
ATOM 1437 C CA . ILE B 1 6 ? 0.951 15.555 6.887 1 98.94 6 ILE B CA 1
ATOM 1438 C C . ILE B 1 6 ? 2.227 16.266 6.457 1 98.94 6 ILE B C 1
ATOM 1440 O O . ILE B 1 6 ? 2.172 17.375 5.906 1 98.94 6 ILE B O 1
ATOM 1444 N N . VAL B 1 7 ? 3.336 15.664 6.766 1 98.81 7 VAL B N 1
ATOM 1445 C CA . VAL B 1 7 ? 4.633 16.234 6.414 1 98.81 7 VAL B CA 1
ATOM 1446 C C . VAL B 1 7 ? 5.211 15.492 5.207 1 98.81 7 VAL B C 1
ATOM 1448 O O . VAL B 1 7 ? 5.805 14.422 5.348 1 98.81 7 VAL B O 1
ATOM 1451 N N . GLY B 1 8 ? 5.16 16.109 4.035 1 98.5 8 GLY B N 1
ATOM 1452 C CA . GLY B 1 8 ? 5.551 15.508 2.771 1 98.5 8 GLY B CA 1
ATOM 1453 C C . GLY B 1 8 ? 4.379 15.273 1.837 1 98.5 8 GLY B C 1
ATOM 1454 O O . GLY B 1 8 ? 3.396 14.633 2.215 1 98.5 8 GLY B O 1
ATOM 1455 N N . GLY B 1 9 ? 4.512 15.781 0.69 1 98.44 9 GLY B N 1
ATOM 1456 C CA . GLY B 1 9 ? 3.451 15.68 -0.302 1 98.44 9 GLY B CA 1
ATOM 1457 C C . GLY B 1 9 ? 3.801 14.766 -1.459 1 98.44 9 GLY B C 1
ATOM 1458 O O . GLY B 1 9 ? 3.533 15.086 -2.617 1 98.44 9 GLY B O 1
ATOM 1459 N N . GLY B 1 10 ? 4.531 13.672 -1.235 1 98.44 10 GLY B N 1
ATOM 1460 C CA . GLY B 1 10 ? 4.699 12.602 -2.199 1 98.44 10 GLY B CA 1
ATOM 1461 C C . GLY B 1 10 ? 3.529 11.641 -2.232 1 98.44 10 GLY B C 1
ATOM 1462 O O . GLY B 1 10 ? 2.449 11.945 -1.723 1 98.44 10 GLY B O 1
ATOM 1463 N N . PRO B 1 11 ? 3.701 10.453 -2.818 1 98.75 11 PRO B N 1
ATOM 1464 C CA . PRO B 1 11 ? 2.598 9.5 -2.951 1 98.75 11 PRO B CA 1
ATOM 1465 C C . PRO B 1 11 ? 1.993 9.109 -1.605 1 98.75 11 PRO B C 1
ATOM 1467 O O . PRO B 1 11 ? 0.769 9.047 -1.47 1 98.75 11 PRO B O 1
ATOM 1470 N N . ALA B 1 12 ? 2.803 8.867 -0.614 1 98.81 12 ALA B N 1
ATOM 1471 C CA . ALA B 1 12 ? 2.32 8.453 0.7 1 98.81 12 ALA B CA 1
ATOM 1472 C C . ALA B 1 12 ? 1.492 9.555 1.354 1 98.81 12 ALA B C 1
ATOM 1474 O O . ALA B 1 12 ? 0.366 9.312 1.796 1 98.81 12 ALA B O 1
ATOM 1475 N N . GLY B 1 13 ? 2.061 10.766 1.396 1 98.88 13 GLY B N 1
ATOM 1476 C CA . GLY B 1 13 ? 1.381 11.883 2.031 1 98.88 13 GLY B CA 1
ATOM 1477 C C . GLY B 1 13 ? 0.079 12.258 1.348 1 98.88 13 GLY B C 1
ATOM 1478 O O . GLY B 1 13 ? -0.937 12.477 2.012 1 98.88 13 GLY B O 1
ATOM 1479 N N . LEU B 1 14 ? 0.147 12.297 0.039 1 98.88 14 LEU B N 1
ATOM 1480 C CA . LEU B 1 14 ? -1.053 12.68 -0.697 1 98.88 14 LEU B CA 1
ATOM 1481 C C . LEU B 1 14 ? -2.129 11.609 -0.576 1 98.88 14 LEU B C 1
ATOM 1483 O O . LEU B 1 14 ? -3.322 11.922 -0.538 1 98.88 14 LEU B O 1
ATOM 1487 N N . SER B 1 15 ? -1.729 10.352 -0.543 1 98.94 15 SER B N 1
ATOM 1488 C CA . SER B 1 15 ? -2.707 9.289 -0.327 1 98.94 15 SER B CA 1
ATOM 1489 C C . SER B 1 15 ? -3.402 9.445 1.021 1 98.94 15 SER B C 1
ATOM 1491 O O . SER B 1 15 ? -4.629 9.359 1.108 1 98.94 15 SER B O 1
ATOM 1493 N N . ALA B 1 16 ? -2.615 9.664 2.076 1 98.94 16 ALA B N 1
ATOM 1494 C CA . ALA B 1 16 ? -3.201 9.891 3.396 1 98.94 16 ALA B CA 1
ATOM 1495 C C . ALA B 1 16 ? -4.172 11.062 3.369 1 98.94 16 ALA B C 1
ATOM 1497 O O . ALA B 1 16 ? -5.285 10.969 3.891 1 98.94 16 ALA B O 1
ATOM 1498 N N . ALA B 1 17 ? -3.76 12.148 2.709 1 98.94 17 ALA B N 1
ATOM 1499 C CA . ALA B 1 17 ? -4.562 13.367 2.645 1 98.94 17 ALA B CA 1
ATOM 1500 C C . ALA B 1 17 ? -5.855 13.133 1.875 1 98.94 17 ALA B C 1
ATOM 1502 O O . ALA B 1 17 ? -6.895 13.711 2.201 1 98.94 17 ALA B O 1
ATOM 1503 N N . LEU B 1 18 ? -5.773 12.328 0.815 1 98.75 18 LEU B N 1
ATOM 1504 C CA . LEU B 1 18 ? -6.953 12.016 0.013 1 98.75 18 LEU B CA 1
ATOM 1505 C C . LEU B 1 18 ? -8.023 11.344 0.864 1 98.75 18 LEU B C 1
ATOM 1507 O O . LEU B 1 18 ? -9.188 11.766 0.854 1 98.75 18 LEU B O 1
ATOM 1511 N N . PHE B 1 19 ? -7.641 10.344 1.628 1 98.62 19 PHE B N 1
ATOM 1512 C CA . PHE B 1 19 ? -8.586 9.57 2.424 1 98.62 19 PHE B CA 1
ATOM 1513 C C . PHE B 1 19 ? -9.133 10.398 3.578 1 98.62 19 PHE B C 1
ATOM 1515 O O . PHE B 1 19 ? -10.336 10.391 3.838 1 98.62 19 PHE B O 1
ATOM 1522 N N . THR B 1 20 ? -8.242 11.109 4.293 1 98.69 20 THR B N 1
ATOM 1523 C CA . THR B 1 20 ? -8.695 11.875 5.445 1 98.69 20 THR B CA 1
ATOM 1524 C C . THR B 1 20 ? -9.57 13.047 5.004 1 98.69 20 THR B C 1
ATOM 1526 O O . THR B 1 20 ? -10.633 13.289 5.574 1 98.69 20 THR B O 1
ATOM 1529 N N . GLY B 1 21 ? -9.125 13.789 3.936 1 98.25 21 GLY B N 1
ATOM 1530 C CA . GLY B 1 21 ? -9.922 14.883 3.404 1 98.25 21 GLY B CA 1
ATOM 1531 C C . GLY B 1 21 ? -11.281 14.438 2.896 1 98.25 21 GLY B C 1
ATOM 1532 O O . GLY B 1 21 ? -12.305 15.008 3.27 1 98.25 21 GLY B O 1
ATOM 1533 N N . LYS B 1 22 ? -11.305 13.391 2.094 1 97.06 22 LYS B N 1
ATOM 1534 C CA . LYS B 1 22 ? -12.539 12.836 1.541 1 97.06 22 LYS B CA 1
ATOM 1535 C C . LYS B 1 22 ? -13.547 12.531 2.646 1 97.06 22 LYS B C 1
ATOM 1537 O O . LYS B 1 22 ? -14.758 12.633 2.434 1 97.06 22 LYS B O 1
ATOM 1542 N N . ASN B 1 23 ? -13.07 12.203 3.785 1 97.5 23 ASN B N 1
ATOM 1543 C CA . ASN B 1 23 ? -13.945 11.742 4.852 1 97.5 23 ASN B CA 1
ATOM 1544 C C . ASN B 1 23 ? -14.094 12.797 5.949 1 97.5 23 ASN B C 1
ATOM 1546 O O . ASN B 1 23 ? -14.406 12.461 7.094 1 97.5 23 ASN B O 1
ATOM 1550 N N . GLY B 1 24 ? -13.742 14.023 5.668 1 97.88 24 GLY B N 1
ATOM 1551 C CA . GLY B 1 24 ? -14.227 15.156 6.441 1 97.88 24 GLY B CA 1
ATOM 1552 C C . GLY B 1 24 ? -13.234 15.625 7.492 1 97.88 24 GLY B C 1
ATOM 1553 O O . GLY B 1 24 ? -13.547 16.5 8.297 1 97.88 24 GLY B O 1
ATOM 1554 N N . LEU B 1 25 ? -12.094 15.094 7.59 1 98.69 25 LEU B N 1
ATOM 1555 C CA . LEU B 1 25 ? -11.109 15.578 8.547 1 98.69 25 LEU B CA 1
ATOM 1556 C C . LEU B 1 25 ? -10.375 16.797 7.996 1 98.69 25 LEU B C 1
ATOM 1558 O O . LEU B 1 25 ? -10.039 16.844 6.812 1 98.69 25 LEU B O 1
ATOM 1562 N N . GLU B 1 26 ? -10.266 17.75 8.812 1 98.75 26 GLU B N 1
ATOM 1563 C CA . GLU B 1 26 ? -9.422 18.891 8.445 1 98.75 26 GLU B CA 1
ATOM 1564 C C . GLU B 1 26 ? -7.961 18.469 8.312 1 98.75 26 GLU B C 1
ATOM 1566 O O . GLU B 1 26 ? -7.285 18.219 9.312 1 98.75 26 GLU B O 1
ATOM 1571 N N . THR B 1 27 ? -7.438 18.469 7.066 1 98.81 27 THR B N 1
ATOM 1572 C CA . THR B 1 27 ? -6.129 17.906 6.758 1 98.81 27 THR B CA 1
ATOM 1573 C C . THR B 1 27 ? -5.254 18.922 6.047 1 98.81 27 THR B C 1
ATOM 1575 O O . THR B 1 27 ? -5.695 19.578 5.098 1 98.81 27 THR B O 1
ATOM 1578 N N . VAL B 1 28 ? -4.023 19.047 6.5 1 98.69 28 VAL B N 1
ATOM 1579 C CA . VAL B 1 28 ? -3.047 19.938 5.871 1 98.69 28 VAL B CA 1
ATOM 1580 C C . VAL B 1 28 ? -1.812 19.141 5.465 1 98.69 28 VAL B C 1
ATOM 1582 O O . VAL B 1 28 ? -1.292 18.344 6.254 1 98.69 28 VAL B O 1
ATOM 1585 N N . VAL B 1 29 ? -1.393 19.344 4.262 1 98.75 29 VAL B N 1
ATOM 1586 C CA . VAL B 1 29 ? -0.161 18.766 3.746 1 98.75 29 VAL B CA 1
ATOM 1587 C C . VAL B 1 29 ? 0.9 19.844 3.582 1 98.75 29 VAL B C 1
ATOM 1589 O O . VAL B 1 29 ? 0.684 20.828 2.877 1 98.75 29 VAL B O 1
ATOM 1592 N N . PHE B 1 30 ? 1.988 19.672 4.285 1 98.62 30 PHE B N 1
ATOM 1593 C CA . PHE B 1 30 ? 3.152 20.516 4.09 1 98.62 30 PHE B CA 1
ATOM 1594 C C . PHE B 1 30 ? 4.137 19.891 3.119 1 98.62 30 PHE B C 1
ATOM 1596 O O . PHE B 1 30 ? 4.66 18.797 3.379 1 98.62 30 PHE B O 1
ATOM 1603 N N . ASP B 1 31 ? 4.398 20.516 2.021 1 96.44 31 ASP B N 1
ATOM 1604 C CA . ASP B 1 31 ? 5.176 19.875 0.964 1 96.44 31 ASP B CA 1
ATOM 1605 C C . ASP B 1 31 ? 6.191 20.844 0.362 1 96.44 31 ASP B C 1
ATOM 1607 O O . ASP B 1 31 ? 5.859 21.984 0.073 1 96.44 31 ASP B O 1
ATOM 1611 N N . THR B 1 32 ? 7.395 20.406 0.208 1 95.81 32 THR B N 1
ATOM 1612 C CA . THR B 1 32 ? 8.43 21.219 -0.414 1 95.81 32 THR B CA 1
ATOM 1613 C C . THR B 1 32 ? 8.602 20.859 -1.886 1 95.81 32 THR B C 1
ATOM 1615 O O . THR B 1 32 ? 9.406 21.469 -2.594 1 95.81 32 THR B O 1
ATOM 1618 N N . ASP B 1 33 ? 7.891 19.844 -2.367 1 95.94 33 ASP B N 1
ATOM 1619 C CA . ASP B 1 33 ? 7.836 19.328 -3.736 1 95.94 33 ASP B CA 1
ATOM 1620 C C . ASP B 1 33 ? 9.203 18.828 -4.191 1 95.94 33 ASP B C 1
ATOM 1622 O O . ASP B 1 33 ? 9.594 19.031 -5.344 1 95.94 33 ASP B O 1
ATOM 1626 N N . GLU B 1 34 ? 9.898 18.219 -3.307 1 94.88 34 GLU B N 1
ATOM 1627 C CA . GLU B 1 34 ? 11.211 17.641 -3.617 1 94.88 34 GLU B CA 1
ATOM 1628 C C . GLU B 1 34 ? 11.117 16.125 -3.82 1 94.88 34 GLU B C 1
ATOM 1630 O O . GLU B 1 34 ? 12.102 15.414 -3.631 1 94.88 34 GLU B O 1
ATOM 1635 N N . THR B 1 35 ? 10 15.703 -4.168 1 95.88 35 THR B N 1
ATOM 1636 C CA . THR B 1 35 ? 9.766 14.273 -4.355 1 95.88 35 THR B CA 1
ATOM 1637 C C . THR B 1 35 ? 10.57 13.742 -5.535 1 95.88 35 THR B C 1
ATOM 1639 O O . THR B 1 35 ? 10.711 14.422 -6.555 1 95.88 35 THR B O 1
ATOM 1642 N N . TRP B 1 36 ? 10.961 12.523 -5.387 1 94.31 36 TRP B N 1
ATOM 1643 C CA . TRP B 1 36 ? 11.695 11.852 -6.453 1 94.31 36 TRP B CA 1
ATOM 1644 C C . TRP B 1 36 ? 10.781 11.531 -7.629 1 94.31 36 TRP B C 1
ATOM 1646 O O . TRP B 1 36 ? 11.258 11.195 -8.719 1 94.31 36 TRP B O 1
ATOM 1656 N N . MET B 1 37 ? 9.547 11.664 -7.438 1 97.38 37 MET B N 1
ATOM 1657 C CA . MET B 1 37 ? 8.562 11.344 -8.469 1 97.38 37 MET B CA 1
ATOM 1658 C C . MET B 1 37 ? 8.781 12.188 -9.711 1 97.38 37 MET B C 1
ATOM 1660 O O . MET B 1 37 ? 8.484 11.75 -10.828 1 97.38 37 MET B O 1
ATOM 1664 N N . HIS B 1 38 ? 9.375 13.398 -9.586 1 97.56 38 HIS B N 1
ATOM 1665 C CA . HIS B 1 38 ? 9.562 14.273 -10.734 1 97.56 38 HIS B CA 1
ATOM 1666 C C . HIS B 1 38 ? 10.555 13.68 -11.727 1 97.56 38 HIS B C 1
ATOM 1668 O O . HIS B 1 38 ? 10.617 14.102 -12.883 1 97.56 38 HIS B O 1
ATOM 1674 N N . LYS B 1 39 ? 11.305 12.672 -11.328 1 97.06 39 LYS B N 1
ATOM 1675 C CA . LYS B 1 39 ? 12.281 12.008 -12.188 1 97.06 39 LYS B CA 1
ATOM 1676 C C . LYS B 1 39 ? 11.789 10.625 -12.617 1 97.06 39 LYS B C 1
ATOM 1678 O O . LYS B 1 39 ? 12.422 9.961 -13.43 1 97.06 39 LYS B O 1
ATOM 1683 N N . ALA B 1 40 ? 10.68 10.211 -12.055 1 97.69 40 ALA B N 1
ATOM 1684 C CA . ALA B 1 40 ? 10.195 8.844 -12.258 1 97.69 40 ALA B CA 1
ATOM 1685 C C . ALA B 1 40 ? 9.227 8.781 -13.43 1 97.69 40 ALA B C 1
ATOM 1687 O O . ALA B 1 40 ? 8.695 9.805 -13.867 1 97.69 40 ALA B O 1
ATOM 1688 N N . HIS B 1 41 ? 9.078 7.629 -14.031 1 98.06 41 HIS B N 1
ATOM 1689 C CA . HIS B 1 41 ? 7.992 7.254 -14.93 1 98.06 41 HIS B CA 1
ATOM 1690 C C . HIS B 1 41 ? 7.328 5.957 -14.484 1 98.06 41 HIS B C 1
ATOM 1692 O O . HIS B 1 41 ? 8 4.949 -14.266 1 98.06 41 HIS B O 1
ATOM 1698 N N . LEU B 1 42 ? 5.992 6.035 -14.281 1 97.19 42 LEU B N 1
ATOM 1699 C CA . LEU B 1 42 ? 5.262 4.906 -13.711 1 97.19 42 LEU B CA 1
ATOM 1700 C C . LEU B 1 42 ? 4.641 4.051 -14.812 1 97.19 42 LEU B C 1
ATOM 1702 O O . LEU B 1 42 ? 3.83 4.539 -15.602 1 97.19 42 LEU B O 1
ATOM 1706 N N . PHE B 1 43 ? 4.945 2.752 -14.82 1 94.69 43 PHE B N 1
ATOM 1707 C CA . PHE B 1 43 ? 4.223 1.776 -15.625 1 94.69 43 PHE B CA 1
ATOM 1708 C C . PHE B 1 43 ? 4.02 0.479 -14.852 1 94.69 43 PHE B C 1
ATOM 1710 O O . PHE B 1 43 ? 3.727 -0.562 -15.445 1 94.69 43 PHE B O 1
ATOM 1717 N N . ASN B 1 44 ? 4.312 0.548 -13.609 1 95.69 44 ASN B N 1
ATOM 1718 C CA . ASN B 1 44 ? 4.09 -0.522 -12.641 1 95.69 44 ASN B CA 1
ATOM 1719 C C . ASN B 1 44 ? 3.178 -0.068 -11.508 1 95.69 44 ASN B C 1
ATOM 1721 O O . ASN B 1 44 ? 3.43 -0.378 -10.344 1 95.69 44 ASN B O 1
ATOM 1725 N N . TYR B 1 45 ? 2.287 0.769 -11.828 1 98.31 45 TYR B N 1
ATOM 1726 C CA . TYR B 1 45 ? 1.251 1.258 -10.922 1 98.31 45 TYR B CA 1
ATOM 1727 C C . TYR B 1 45 ? -0.121 0.733 -11.336 1 98.31 45 TYR B C 1
ATOM 1729 O O . TYR B 1 45 ? -0.718 1.222 -12.297 1 98.31 45 TYR B O 1
ATOM 1737 N N . PRO B 1 46 ? -0.678 -0.301 -10.547 1 98.56 46 PRO B N 1
ATOM 1738 C CA . PRO B 1 46 ? -1.946 -0.914 -10.945 1 98.56 46 PRO B CA 1
ATOM 1739 C C . PRO B 1 46 ? -3.029 0.118 -11.25 1 98.56 46 PRO B C 1
ATOM 1741 O O . PRO B 1 46 ? -3.301 0.996 -10.43 1 98.56 46 PRO B O 1
ATOM 1744 N N . GLY B 1 47 ? -3.602 -0.025 -12.438 1 98.31 47 GLY B N 1
ATOM 1745 C CA . GLY B 1 47 ? -4.668 0.873 -12.859 1 98.31 47 GLY B CA 1
ATOM 1746 C C . GLY B 1 47 ? -4.172 2.023 -13.719 1 98.31 47 GLY B C 1
ATOM 1747 O O . GLY B 1 47 ? -4.977 2.781 -14.266 1 98.31 47 GLY B O 1
ATOM 1748 N N . ILE B 1 48 ? -2.863 2.209 -13.867 1 98.06 48 ILE B N 1
ATOM 1749 C CA . ILE B 1 48 ? -2.285 3.244 -14.719 1 98.06 48 ILE B CA 1
ATOM 1750 C C . ILE B 1 48 ? -1.218 2.631 -15.625 1 98.06 48 ILE B C 1
ATOM 1752 O O . ILE B 1 48 ? -0.178 2.172 -15.141 1 98.06 48 ILE B O 1
ATOM 1756 N N . ARG B 1 49 ? -1.316 2.611 -16.922 1 96.44 49 ARG B N 1
ATOM 1757 C CA . ARG B 1 49 ? -0.433 1.935 -17.875 1 96.44 49 ARG B CA 1
ATOM 1758 C C . ARG B 1 49 ? 0.907 2.652 -17.984 1 96.44 49 ARG B C 1
ATOM 1760 O O . ARG B 1 49 ? 1.954 2.012 -18.094 1 96.44 49 ARG B O 1
ATOM 1767 N N . SER B 1 50 ? 0.817 3.93 -18.031 1 96.94 50 SER B N 1
ATOM 1768 C CA . SER B 1 50 ? 2.008 4.754 -18.203 1 96.94 50 SER B CA 1
ATOM 1769 C C . SER B 1 50 ? 1.729 6.215 -17.875 1 96.94 50 SER B C 1
ATOM 1771 O O . SER B 1 50 ? 0.788 6.809 -18.391 1 96.94 50 SER B O 1
ATOM 1773 N N . ILE B 1 51 ? 2.506 6.766 -17 1 98 51 ILE B N 1
ATOM 1774 C CA . ILE B 1 51 ? 2.332 8.164 -16.625 1 98 51 ILE B CA 1
ATOM 1775 C C . ILE B 1 51 ? 3.65 8.719 -16.078 1 98 51 ILE B C 1
ATOM 1777 O O . ILE B 1 51 ? 4.375 8.023 -15.359 1 98 51 ILE B O 1
ATOM 1781 N N . SER B 1 52 ? 3.961 9.945 -16.406 1 98.19 52 SER B N 1
ATOM 1782 C CA . SER B 1 52 ? 5.148 10.539 -15.797 1 98.19 52 SER B CA 1
ATOM 1783 C C . SER B 1 52 ? 4.934 10.82 -14.312 1 98.19 52 SER B C 1
ATOM 1785 O O . SER B 1 52 ? 3.805 11.039 -13.875 1 98.19 52 SER B O 1
ATOM 1787 N N . GLY B 1 53 ? 6.031 10.797 -13.586 1 98.25 53 GLY B N 1
ATOM 1788 C CA . GLY B 1 53 ? 5.934 11.094 -12.172 1 98.25 53 GLY B CA 1
ATOM 1789 C C . GLY B 1 53 ? 5.324 12.453 -11.883 1 98.25 53 GLY B C 1
ATOM 1790 O O . GLY B 1 53 ? 4.512 12.602 -10.969 1 98.25 53 GLY B O 1
ATOM 1791 N N . SER B 1 54 ? 5.668 13.469 -12.68 1 98.25 54 SER B N 1
ATOM 1792 C CA . SER B 1 54 ? 5.137 14.812 -12.484 1 98.25 54 SER B CA 1
ATOM 1793 C C . SER B 1 54 ? 3.641 14.867 -12.781 1 98.25 54 SER B C 1
ATOM 1795 O O . SER B 1 54 ? 2.891 15.547 -12.078 1 98.25 54 SER B O 1
ATOM 1797 N N . GLU B 1 55 ? 3.213 14.195 -13.812 1 98.5 55 GLU B N 1
ATOM 1798 C CA . GLU B 1 55 ? 1.786 14.141 -14.117 1 98.5 55 GLU B CA 1
ATOM 1799 C C . GLU B 1 55 ? 1.013 13.43 -13.016 1 98.5 55 GLU B C 1
ATOM 1801 O O . GLU B 1 55 ? -0.071 13.867 -12.625 1 98.5 55 GLU B O 1
ATOM 1806 N N . PHE B 1 56 ? 1.571 12.305 -12.555 1 98.69 56 PHE B N 1
ATOM 1807 C CA . PHE B 1 56 ? 0.988 11.586 -11.422 1 98.69 56 PHE B CA 1
ATOM 1808 C C . PHE B 1 56 ? 0.789 12.516 -10.234 1 98.69 56 PHE B C 1
ATOM 1810 O O . PHE B 1 56 ? -0.28 12.531 -9.617 1 98.69 56 PHE B O 1
ATOM 1817 N N . MET B 1 57 ? 1.81 13.297 -9.922 1 98.25 57 MET B N 1
ATOM 1818 C CA . MET B 1 57 ? 1.77 14.211 -8.781 1 98.25 57 MET B CA 1
ATOM 1819 C C . MET B 1 57 ? 0.708 15.289 -8.984 1 98.25 57 MET B C 1
ATOM 1821 O O . MET B 1 57 ? -0.05 15.602 -8.07 1 98.25 57 MET B O 1
ATOM 1825 N N . GLU B 1 58 ? 0.679 15.812 -10.133 1 98.25 58 GLU B N 1
ATOM 1826 C CA . GLU B 1 58 ? -0.297 16.859 -10.445 1 98.25 58 GLU B CA 1
ATOM 1827 C C . GLU B 1 58 ? -1.724 16.328 -10.297 1 98.25 58 GLU B C 1
ATOM 1829 O O . GLU B 1 58 ? -2.566 16.984 -9.672 1 98.25 58 GLU B O 1
ATOM 1834 N N . LEU B 1 59 ? -1.953 15.227 -10.883 1 98.31 59 LEU B N 1
ATOM 1835 C CA . LEU B 1 59 ? -3.268 14.602 -10.812 1 98.31 59 LEU B CA 1
ATOM 1836 C C . LEU B 1 59 ? -3.662 14.32 -9.367 1 98.31 59 LEU B C 1
ATOM 1838 O O . LEU B 1 59 ? -4.781 14.633 -8.953 1 98.31 59 LEU B O 1
ATOM 1842 N N . THR B 1 60 ? -2.766 13.727 -8.609 1 98.62 60 THR B N 1
ATOM 1843 C CA . THR B 1 60 ? -3.057 13.336 -7.234 1 98.62 60 THR B CA 1
ATOM 1844 C C . THR B 1 60 ? -3.27 14.562 -6.352 1 98.62 60 THR B C 1
ATOM 1846 O O . THR B 1 60 ? -4.168 14.578 -5.508 1 98.62 60 THR B O 1
ATOM 1849 N N . ARG B 1 61 ? -2.465 15.625 -6.52 1 98.31 61 ARG B N 1
ATOM 1850 C CA . ARG B 1 61 ? -2.678 16.875 -5.785 1 98.31 61 ARG B CA 1
ATOM 1851 C C . ARG B 1 61 ? -4.066 17.438 -6.062 1 98.31 61 ARG B C 1
ATOM 1853 O O . ARG B 1 61 ? -4.73 17.938 -5.152 1 98.31 61 ARG B O 1
ATOM 1860 N N . GLY B 1 62 ? -4.422 17.406 -7.34 1 98.12 62 GLY B N 1
ATOM 1861 C CA . GLY B 1 62 ? -5.766 17.844 -7.695 1 98.12 62 GLY B CA 1
ATOM 1862 C C . GLY B 1 62 ? -6.852 17.047 -6.988 1 98.12 62 GLY B C 1
ATOM 1863 O O . GLY B 1 62 ? -7.809 17.625 -6.469 1 98.12 62 GLY B O 1
ATOM 1864 N N . GLN B 1 63 ? -6.742 15.703 -6.934 1 98.38 63 GLN B N 1
ATOM 1865 C CA . GLN B 1 63 ? -7.68 14.844 -6.211 1 98.38 63 GLN B CA 1
ATOM 1866 C C . GLN B 1 63 ? -7.812 15.281 -4.754 1 98.38 63 GLN B C 1
ATOM 1868 O O . GLN B 1 63 ? -8.922 15.375 -4.227 1 98.38 63 GLN B O 1
ATOM 1873 N N . VAL B 1 64 ? -6.664 15.484 -4.156 1 98.56 64 VAL B N 1
ATOM 1874 C CA . VAL B 1 64 ? -6.57 15.789 -2.73 1 98.56 64 VAL B CA 1
ATOM 1875 C C . VAL B 1 64 ? -7.234 17.141 -2.449 1 98.56 64 VAL B C 1
ATOM 1877 O O . VAL B 1 64 ? -8.039 17.266 -1.519 1 98.56 64 VAL B O 1
ATOM 1880 N N . ARG B 1 65 ? -7.008 18.156 -3.27 1 98.19 65 ARG B N 1
ATOM 1881 C CA . ARG B 1 65 ? -7.625 19.484 -3.113 1 98.19 65 ARG B CA 1
ATOM 1882 C C . ARG B 1 65 ? -9.133 19.406 -3.328 1 98.19 65 ARG B C 1
ATOM 1884 O O . ARG B 1 65 ? -9.898 20.016 -2.58 1 98.19 65 ARG B O 1
ATOM 1891 N N . ASP B 1 66 ? -9.484 18.656 -4.328 1 97.56 66 ASP B N 1
ATOM 1892 C CA . ASP B 1 66 ? -10.906 18.516 -4.656 1 97.56 66 ASP B CA 1
ATOM 1893 C C . ASP B 1 66 ? -11.672 17.891 -3.5 1 97.56 66 ASP B C 1
ATOM 1895 O O . ASP B 1 66 ? -12.883 18.094 -3.375 1 97.56 66 ASP B O 1
ATOM 1899 N N . ARG B 1 67 ? -10.938 17.188 -2.639 1 96.38 67 ARG B N 1
ATOM 1900 C CA . ARG B 1 67 ? -11.602 16.484 -1.543 1 96.38 67 ARG B CA 1
ATOM 1901 C C . ARG B 1 67 ? -11.438 17.25 -0.23 1 96.38 67 ARG B C 1
ATOM 1903 O O . ARG B 1 67 ? -11.75 16.719 0.84 1 96.38 67 ARG B O 1
ATOM 1910 N N . GLY B 1 68 ? -10.836 18.4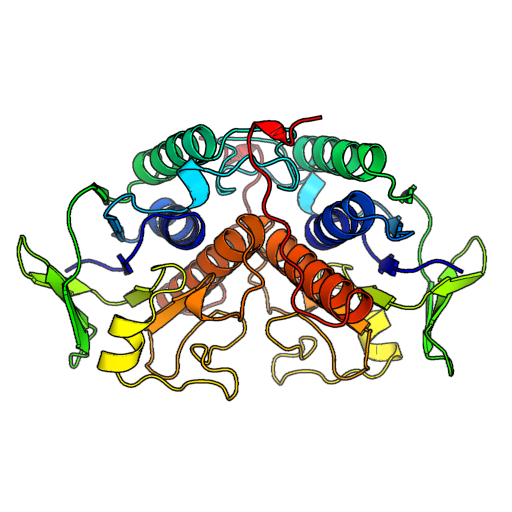22 -0.301 1 96.19 68 GLY B N 1
ATOM 1911 C CA . GLY B 1 68 ? -10.961 19.344 0.815 1 96.19 68 GLY B CA 1
ATOM 1912 C C . GLY B 1 68 ? -9.68 19.484 1.622 1 96.19 68 GLY B C 1
ATOM 1913 O O . GLY B 1 68 ? -9.625 20.25 2.58 1 96.19 68 GLY B O 1
ATOM 1914 N N . SER B 1 69 ? -8.664 18.766 1.304 1 98.31 69 SER B N 1
ATOM 1915 C CA . SER B 1 69 ? -7.414 18.891 2.035 1 98.31 69 SER B CA 1
ATOM 1916 C C . SER B 1 69 ? -6.633 20.125 1.578 1 98.31 69 SER B C 1
ATOM 1918 O O . SER B 1 69 ? -6.66 20.469 0.398 1 98.31 69 SER B O 1
ATOM 1920 N N . ASP B 1 70 ? -5.957 20.719 2.479 1 98.19 70 ASP B N 1
ATOM 1921 C CA . ASP B 1 70 ? -5.133 21.891 2.209 1 98.19 70 ASP B CA 1
ATOM 1922 C C . ASP B 1 70 ? -3.693 21.5 1.896 1 98.19 70 ASP B C 1
ATOM 1924 O O . ASP B 1 70 ? -2.961 21.047 2.783 1 98.19 70 ASP B O 1
ATOM 1928 N N . VAL B 1 71 ? -3.318 21.656 0.694 1 98.06 71 VAL B N 1
ATOM 1929 C CA . VAL B 1 71 ? -1.956 21.328 0.283 1 98.06 71 VAL B CA 1
ATOM 1930 C C . VAL B 1 71 ? -1.119 22.594 0.218 1 98.06 71 VAL B C 1
ATOM 1932 O O . VAL B 1 71 ? -1.333 23.453 -0.652 1 98.06 71 VAL B O 1
ATOM 1935 N N . ARG B 1 72 ? -0.206 22.703 1.09 1 97.12 72 ARG B N 1
ATOM 1936 C CA . ARG B 1 72 ? 0.666 23.859 1.188 1 97.12 72 ARG B CA 1
ATOM 1937 C C . ARG B 1 72 ? 2.041 23.578 0.6 1 97.12 72 ARG B C 1
ATOM 1939 O O . ARG B 1 72 ? 2.971 23.219 1.327 1 97.12 72 ARG B O 1
ATOM 1946 N N . GLU B 1 73 ? 2.084 23.891 -0.669 1 94.5 73 GLU B N 1
ATOM 1947 C CA . GLU B 1 73 ? 3.365 23.719 -1.351 1 94.5 73 GLU B CA 1
ATOM 1948 C C . GLU B 1 73 ? 4.332 24.844 -0.997 1 94.5 73 GLU B C 1
ATOM 1950 O O . GLU B 1 73 ? 3.926 26.016 -0.891 1 94.5 73 GLU B O 1
ATOM 1955 N N . GLY B 1 74 ? 5.504 24.531 -0.663 1 93.75 74 GLY B N 1
ATOM 1956 C CA . GLY B 1 74 ? 6.516 25.531 -0.373 1 93.75 74 GLY B CA 1
ATOM 1957 C C . GLY B 1 74 ? 6.652 25.828 1.108 1 93.75 74 GLY B C 1
ATOM 1958 O O . GLY B 1 74 ? 7.453 26.688 1.505 1 93.75 74 GLY B O 1
ATOM 1959 N N . GLU B 1 75 ? 5.836 25.203 1.884 1 95.5 75 GLU B N 1
ATOM 1960 C CA . GLU B 1 75 ? 5.934 25.375 3.332 1 95.5 75 GLU B CA 1
ATOM 1961 C C . GLU B 1 75 ? 6.605 24.156 3.975 1 95.5 75 GLU B C 1
ATOM 1963 O O . GLU B 1 75 ? 6.066 23.047 3.936 1 95.5 75 GLU B O 1
ATOM 1968 N N . GLU B 1 76 ? 7.734 24.375 4.562 1 97.06 76 GLU B N 1
ATOM 1969 C CA . GLU B 1 76 ? 8.539 23.297 5.133 1 97.06 76 GLU B CA 1
ATOM 1970 C C . GLU B 1 76 ? 8.305 23.172 6.633 1 97.06 76 GLU B C 1
ATOM 1972 O O . GLU B 1 76 ? 8.305 24.172 7.359 1 97.06 76 GLU B O 1
ATOM 1977 N N . VAL B 1 77 ? 8.016 22 7.09 1 98.44 77 VAL B N 1
ATOM 1978 C CA . VAL B 1 77 ? 7.961 21.719 8.523 1 98.44 77 VAL B CA 1
ATOM 1979 C C . VAL B 1 77 ? 9.375 21.578 9.078 1 98.44 77 VAL B C 1
ATOM 1981 O O . VAL B 1 77 ? 10.172 20.797 8.57 1 98.44 77 VAL B O 1
ATOM 1984 N N . THR B 1 78 ? 9.664 22.312 10.133 1 97.44 78 THR B N 1
ATOM 1985 C CA . THR B 1 78 ? 11.023 22.328 10.656 1 97.44 78 THR B CA 1
ATOM 1986 C C . THR B 1 78 ? 11.102 21.594 11.992 1 97.44 78 THR B C 1
ATOM 1988 O O . THR B 1 78 ? 12.18 21.172 12.414 1 97.44 78 THR B O 1
ATOM 1991 N N . ASP B 1 79 ? 9.953 21.453 12.609 1 97.88 79 ASP B N 1
ATOM 1992 C CA . ASP B 1 79 ? 9.945 20.781 13.906 1 97.88 79 ASP B CA 1
ATOM 1993 C C . ASP B 1 79 ? 8.539 20.312 14.273 1 97.88 79 ASP B C 1
ATOM 1995 O O . ASP B 1 79 ? 7.547 20.891 13.828 1 97.88 79 ASP B O 1
ATOM 1999 N N . ILE B 1 80 ? 8.461 19.203 15.023 1 98.75 80 ILE B N 1
ATOM 2000 C CA . ILE B 1 80 ? 7.219 18.688 15.586 1 98.75 80 ILE B CA 1
ATOM 2001 C C . ILE B 1 80 ? 7.426 18.328 17.062 1 98.75 80 ILE B C 1
ATOM 2003 O O . ILE B 1 80 ? 8.406 17.672 17.406 1 98.75 80 ILE B O 1
ATOM 2007 N N . GLU B 1 81 ? 6.516 18.719 17.875 1 97.94 81 GLU B N 1
ATOM 2008 C CA . GLU B 1 81 ? 6.582 18.406 19.297 1 97.94 81 GLU B CA 1
ATOM 2009 C C . GLU B 1 81 ? 5.266 17.812 19.797 1 97.94 81 GLU B C 1
ATOM 2011 O O . GLU B 1 81 ? 4.195 18.375 19.562 1 97.94 81 GLU B O 1
ATOM 2016 N N . PRO B 1 82 ? 5.426 16.641 20.469 1 97.81 82 PRO B N 1
ATOM 2017 C CA . PRO B 1 82 ? 4.211 16.141 21.125 1 97.81 82 PRO B CA 1
ATOM 2018 C C . PRO B 1 82 ? 3.732 17.062 22.25 1 97.81 82 PRO B C 1
ATOM 2020 O O . PRO B 1 82 ? 4.551 17.625 22.984 1 97.81 82 PRO B O 1
ATOM 2023 N N . THR B 1 83 ? 2.439 17.219 22.266 1 94.81 83 THR B N 1
ATOM 2024 C CA . THR B 1 83 ? 1.824 17.984 23.328 1 94.81 83 THR B CA 1
ATOM 2025 C C . THR B 1 83 ? 0.84 17.125 24.125 1 94.81 83 THR B C 1
ATOM 2027 O O . THR B 1 83 ? 0.659 15.945 23.828 1 94.81 83 THR B O 1
ATOM 2030 N N . GLY B 1 84 ? 0.241 17.562 25.188 1 88.25 84 GLY B N 1
ATOM 2031 C CA . GLY B 1 84 ? -0.716 16.812 25.969 1 88.25 84 GLY B CA 1
ATOM 2032 C C . GLY B 1 84 ? -1.938 16.391 25.172 1 88.25 84 GLY B C 1
ATOM 2033 O O . GLY B 1 84 ? -2.572 15.375 25.5 1 88.25 84 GLY B O 1
ATOM 2034 N N . ASP B 1 85 ? -2.328 17.109 24.156 1 91.44 85 ASP B N 1
ATOM 2035 C CA . ASP B 1 85 ? -3.555 16.828 23.406 1 91.44 85 ASP B CA 1
ATOM 2036 C C . ASP B 1 85 ? -3.266 16.625 21.922 1 91.44 85 ASP B C 1
ATOM 2038 O O . ASP B 1 85 ? -4.164 16.75 21.094 1 91.44 85 ASP B O 1
ATOM 2042 N N . GLY B 1 86 ? -2.01 16.312 21.547 1 97.81 86 GLY B N 1
ATOM 2043 C CA . GLY B 1 86 ? -1.661 16.141 20.141 1 97.81 86 GLY B CA 1
ATOM 2044 C C . GLY B 1 86 ? -0.236 16.562 19.828 1 97.81 86 GLY B C 1
ATOM 2045 O O . GLY B 1 86 ? 0.706 16.109 20.484 1 97.81 86 GLY B O 1
ATOM 2046 N N . PHE B 1 87 ? -0.13 17.422 18.75 1 98.75 87 PHE B N 1
ATOM 2047 C CA . PHE B 1 87 ? 1.199 17.797 18.281 1 98.75 87 PHE B CA 1
ATOM 2048 C C . PHE B 1 87 ? 1.237 19.281 17.922 1 98.75 87 PHE B C 1
ATOM 2050 O O . PHE B 1 87 ? 0.25 19.828 17.422 1 98.75 87 PHE B O 1
ATOM 2057 N N . GLU B 1 88 ? 2.328 19.875 18.172 1 98.62 88 GLU B N 1
ATOM 2058 C CA . GLU B 1 88 ? 2.635 21.203 17.641 1 98.62 88 GLU B CA 1
ATOM 2059 C C . GLU B 1 88 ? 3.619 21.109 16.469 1 98.62 88 GLU B C 1
ATOM 2061 O O . GLU B 1 88 ? 4.688 20.5 16.609 1 98.62 88 GLU B O 1
ATOM 2066 N N . ILE B 1 89 ? 3.264 21.641 15.359 1 98.5 89 ILE B N 1
ATOM 2067 C CA . ILE B 1 89 ? 4.059 21.609 14.141 1 98.5 89 ILE B CA 1
ATOM 2068 C C . ILE B 1 89 ? 4.641 23 13.875 1 98.5 89 ILE B C 1
ATOM 2070 O O . ILE B 1 89 ? 3.902 23.984 13.82 1 98.5 89 ILE B O 1
ATOM 2074 N N . GLU B 1 90 ? 5.867 23.078 13.711 1 98.31 90 GLU B N 1
ATOM 2075 C CA . GLU B 1 90 ? 6.531 24.328 13.383 1 98.31 90 GLU B CA 1
ATOM 2076 C C . GLU B 1 90 ? 6.961 24.359 11.914 1 98.31 90 GLU B C 1
ATOM 2078 O O . GLU B 1 90 ? 7.559 23.406 11.422 1 98.31 90 GLU B O 1
ATOM 2083 N N . THR B 1 91 ? 6.562 25.406 11.273 1 97.31 91 THR B N 1
ATOM 2084 C CA . THR B 1 91 ? 7.023 25.656 9.914 1 97.31 91 THR B CA 1
ATOM 2085 C C . THR B 1 91 ? 7.746 27 9.828 1 97.31 91 THR B C 1
ATOM 2087 O O . THR B 1 91 ? 7.879 27.703 10.836 1 97.31 91 THR B O 1
ATOM 2090 N N . GLU B 1 92 ? 8.25 27.266 8.625 1 91.38 92 GLU B N 1
ATOM 2091 C CA . GLU B 1 92 ? 8.875 28.562 8.422 1 91.38 92 GLU B CA 1
ATOM 2092 C C . GLU B 1 92 ? 7.844 29.688 8.492 1 91.38 92 GLU B C 1
ATOM 2094 O O . GLU B 1 92 ? 8.195 30.844 8.75 1 91.38 92 GLU B O 1
ATOM 2099 N N . ASP B 1 93 ? 6.574 29.328 8.328 1 92.94 93 ASP B N 1
ATOM 2100 C CA . ASP B 1 93 ? 5.535 30.359 8.227 1 92.94 93 ASP B CA 1
ATOM 2101 C C . ASP B 1 93 ? 4.789 30.516 9.555 1 92.94 93 ASP B C 1
ATOM 2103 O O . ASP B 1 93 ? 4.055 31.484 9.742 1 92.94 93 ASP B O 1
ATOM 2107 N N . GLY B 1 94 ? 4.926 29.562 10.453 1 94 94 GLY B N 1
ATOM 2108 C CA . GLY B 1 94 ? 4.211 29.641 11.719 1 94 94 GLY B CA 1
ATOM 2109 C C . GLY B 1 94 ? 4.07 28.297 12.414 1 94 94 GLY B C 1
ATOM 2110 O O . GLY B 1 94 ? 4.832 27.359 12.141 1 94 94 GLY B O 1
ATOM 2111 N N . THR B 1 95 ? 3.193 28.297 13.43 1 96.12 95 THR B N 1
ATOM 2112 C CA . THR B 1 95 ? 2.967 27.094 14.219 1 96.12 95 THR B CA 1
ATOM 2113 C C . THR B 1 95 ? 1.526 26.609 14.07 1 96.12 95 THR B C 1
ATOM 2115 O O . THR B 1 95 ? 0.599 27.422 14.016 1 96.12 95 THR B O 1
ATOM 2118 N N . TYR B 1 96 ? 1.413 25.266 14.039 1 95.69 96 TYR B N 1
ATOM 2119 C CA . TYR B 1 96 ? 0.108 24.625 13.898 1 95.69 96 TYR B CA 1
ATOM 2120 C C . TYR B 1 96 ? -0.078 23.531 14.945 1 95.69 96 TYR B C 1
ATOM 2122 O O . TYR B 1 96 ? 0.888 22.891 15.352 1 95.69 96 TYR B O 1
ATOM 2130 N N . ASP B 1 97 ? -1.311 23.391 15.414 1 97.81 97 ASP B N 1
ATOM 2131 C CA . ASP B 1 97 ? -1.658 22.266 16.266 1 97.81 97 ASP B CA 1
ATOM 2132 C C . ASP B 1 97 ? -2.426 21.203 15.477 1 97.81 97 ASP B C 1
ATOM 2134 O O . ASP B 1 97 ? -3.273 21.531 14.641 1 97.81 97 ASP B O 1
ATOM 2138 N N . ALA B 1 98 ? -2.084 19.969 15.742 1 98.69 98 ALA B N 1
ATOM 2139 C CA . ALA B 1 98 ? -2.768 18.859 15.07 1 98.69 98 ALA B CA 1
ATOM 2140 C C . ALA B 1 98 ? -3.02 17.703 16.031 1 98.69 98 ALA B C 1
ATOM 2142 O O . ALA B 1 98 ? -2.26 17.5 16.969 1 98.69 98 ALA B O 1
ATOM 2143 N N . ASP B 1 99 ? -4.109 16.938 15.797 1 98.75 99 ASP B N 1
ATOM 2144 C CA . ASP B 1 99 ? -4.398 15.742 16.578 1 98.75 99 ASP B CA 1
ATOM 2145 C C . ASP B 1 99 ? -3.527 14.578 16.125 1 98.75 99 ASP B C 1
ATOM 2147 O O . ASP B 1 99 ? -3.07 13.781 16.953 1 98.75 99 ASP B O 1
ATOM 2151 N N . TYR B 1 100 ? -3.311 14.422 14.867 1 98.88 100 TYR B N 1
ATOM 2152 C CA . TYR B 1 100 ? -2.533 13.359 14.242 1 98.88 100 TYR B CA 1
ATOM 2153 C C . TYR B 1 100 ? -1.435 13.93 13.352 1 98.88 100 TYR B C 1
ATOM 2155 O O . TYR B 1 100 ? -1.603 15 12.758 1 98.88 100 TYR B O 1
ATOM 2163 N N . VAL B 1 101 ? -0.324 13.219 13.242 1 98.94 101 VAL B N 1
ATOM 2164 C CA . VAL B 1 101 ? 0.744 13.578 12.32 1 98.94 101 VAL B CA 1
ATOM 2165 C C . VAL B 1 101 ? 1.121 12.367 11.469 1 98.94 101 VAL B C 1
ATOM 2167 O O . VAL B 1 101 ? 1.226 11.25 11.984 1 98.94 101 VAL B O 1
ATOM 2170 N N . VAL B 1 102 ? 1.236 12.555 10.195 1 98.94 102 VAL B N 1
ATOM 2171 C CA . VAL B 1 102 ? 1.747 11.547 9.266 1 98.94 102 VAL B CA 1
ATOM 2172 C C . VAL B 1 102 ? 3.057 12.031 8.656 1 98.94 102 VAL B C 1
ATOM 2174 O O . VAL B 1 102 ? 3.074 13.023 7.914 1 98.94 102 VAL B O 1
ATOM 2177 N N . LEU B 1 103 ? 4.098 11.352 9.008 1 98.94 103 LEU B N 1
ATOM 2178 C CA . LEU B 1 103 ? 5.387 11.633 8.383 1 98.94 103 LEU B CA 1
ATOM 2179 C C . LEU B 1 103 ? 5.508 10.922 7.039 1 98.94 103 LEU B C 1
ATOM 2181 O O . LEU B 1 103 ? 5.379 9.695 6.965 1 98.94 103 LEU B O 1
ATOM 2185 N N . ALA B 1 104 ? 5.727 11.656 5.996 1 98.75 104 ALA B N 1
ATOM 2186 C CA . ALA B 1 104 ? 5.875 11.188 4.621 1 98.75 104 ALA B CA 1
ATOM 2187 C C . ALA B 1 104 ? 7.008 11.93 3.91 1 98.75 104 ALA B C 1
ATOM 2189 O O . ALA B 1 104 ? 6.82 12.453 2.809 1 98.75 104 ALA B O 1
ATOM 2190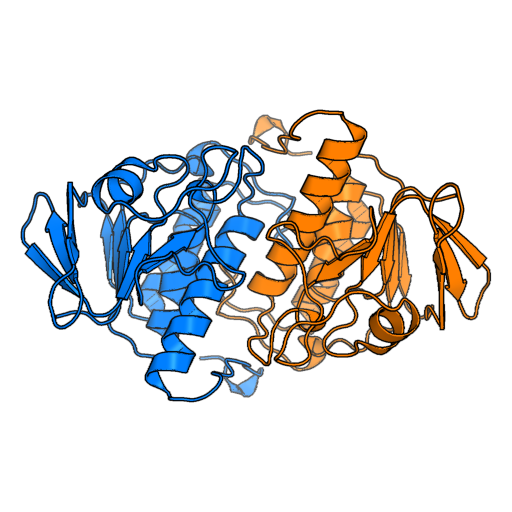 N N . THR B 1 105 ? 8.164 11.891 4.461 1 98 105 THR B N 1
ATOM 2191 C CA . THR B 1 105 ? 9.289 12.703 4.02 1 98 105 THR B CA 1
ATOM 2192 C C . THR B 1 105 ? 10.305 11.852 3.264 1 98 105 THR B C 1
ATOM 2194 O O . THR B 1 105 ? 11.516 12.07 3.375 1 98 105 THR B O 1
ATOM 2197 N N . GLY B 1 106 ? 9.828 10.844 2.555 1 96.81 106 GLY B N 1
ATOM 2198 C CA . GLY B 1 106 ? 10.742 9.977 1.83 1 96.81 106 GLY B CA 1
ATOM 2199 C C . GLY B 1 106 ? 11.727 9.258 2.736 1 96.81 106 GLY B C 1
ATOM 2200 O O . GLY B 1 106 ? 11.336 8.688 3.758 1 96.81 106 GLY B O 1
ATOM 2201 N N . ALA B 1 107 ? 12.953 9.305 2.324 1 95.75 107 ALA B N 1
ATOM 2202 C CA . ALA B 1 107 ? 13.977 8.586 3.08 1 95.75 107 ALA B CA 1
ATOM 2203 C C . ALA B 1 107 ? 14.547 9.453 4.199 1 95.75 107 ALA B C 1
ATOM 2205 O O . ALA B 1 107 ? 15.344 8.977 5.012 1 95.75 107 ALA B O 1
ATOM 2206 N N . ASP B 1 108 ? 14.133 10.734 4.234 1 97 108 ASP B N 1
ATOM 2207 C CA . ASP B 1 108 ? 14.594 11.617 5.305 1 97 108 ASP B CA 1
ATOM 2208 C C . ASP B 1 108 ? 13.914 11.273 6.629 1 97 108 ASP B C 1
ATOM 2210 O O . ASP B 1 108 ? 12.695 11.453 6.77 1 97 108 ASP B O 1
ATOM 2214 N N . ARG B 1 109 ? 14.625 10.836 7.648 1 98.25 109 ARG B N 1
ATOM 2215 C CA . ARG B 1 109 ? 14.078 10.367 8.914 1 98.25 109 ARG B CA 1
ATOM 2216 C C . ARG B 1 109 ? 14.43 11.32 10.055 1 98.25 109 ARG B C 1
ATOM 2218 O O . ARG B 1 109 ? 14.266 10.984 11.227 1 98.25 109 ARG B O 1
ATOM 2225 N N . SER B 1 110 ? 14.906 12.539 9.727 1 98.06 110 SER B N 1
ATOM 2226 C CA . SER B 1 110 ? 15.422 13.477 10.719 1 98.06 110 SER B CA 1
ATOM 2227 C C . SER B 1 110 ? 14.344 13.859 11.734 1 98.06 110 SER B C 1
ATOM 2229 O O . SER B 1 110 ? 14.602 13.867 12.938 1 98.06 110 SER B O 1
ATOM 2231 N N . ILE B 1 111 ? 13.141 14.133 11.273 1 98.25 111 ILE B N 1
ATOM 2232 C CA . ILE B 1 111 ? 12.055 14.523 12.172 1 98.25 111 ILE B CA 1
ATOM 2233 C C . ILE B 1 111 ? 11.711 13.359 13.094 1 98.25 111 ILE B C 1
ATOM 2235 O O . ILE B 1 111 ? 11.484 13.555 14.289 1 98.25 111 ILE B O 1
ATOM 2239 N N . ALA B 1 112 ? 11.633 12.141 12.531 1 98.69 112 ALA B N 1
ATOM 2240 C CA . ALA B 1 112 ? 11.352 10.953 13.336 1 98.69 112 ALA B CA 1
ATOM 2241 C C . ALA B 1 112 ? 12.43 10.758 14.406 1 98.69 112 ALA B C 1
ATOM 2243 O O . ALA B 1 112 ? 12.125 10.375 15.539 1 98.69 112 ALA B O 1
ATOM 2244 N N . GLU B 1 113 ? 13.695 10.984 13.992 1 98.56 113 GLU B N 1
ATOM 2245 C CA . GLU B 1 113 ? 14.812 10.891 14.938 1 98.56 113 GLU B CA 1
ATOM 2246 C C . GLU B 1 113 ? 14.664 11.914 16.062 1 98.56 113 GLU B C 1
ATOM 2248 O O . GLU B 1 113 ? 14.852 11.578 17.234 1 98.56 113 GLU B O 1
ATOM 2253 N N . ASP B 1 114 ? 14.328 13.141 15.719 1 98.31 114 ASP B N 1
ATOM 2254 C CA . ASP B 1 114 ? 14.156 14.203 16.703 1 98.31 114 ASP B CA 1
ATOM 2255 C C . ASP B 1 114 ? 13.031 13.859 17.688 1 98.31 114 ASP B C 1
ATOM 2257 O O . ASP B 1 114 ? 13.102 14.211 18.859 1 98.31 114 ASP B O 1
ATOM 2261 N N . LEU B 1 115 ? 12.031 13.156 17.203 1 98.56 115 LEU B N 1
ATOM 2262 C CA . LEU B 1 115 ? 10.875 12.781 18.016 1 98.56 115 LEU B CA 1
ATOM 2263 C C . LEU B 1 115 ? 11.188 11.547 18.844 1 98.56 115 LEU B C 1
ATOM 2265 O O . LEU B 1 115 ? 10.398 11.172 19.7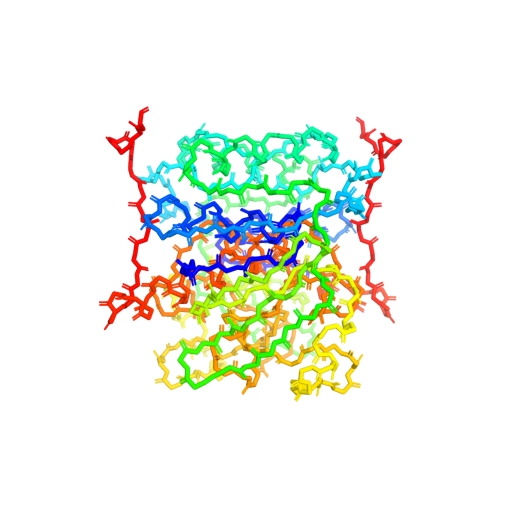19 1 98.56 115 LEU B O 1
ATOM 2269 N N . GLU B 1 116 ? 12.305 10.914 18.516 1 98.25 116 GLU B N 1
ATOM 2270 C CA . GLU B 1 116 ? 12.797 9.758 19.25 1 98.25 116 GLU B CA 1
ATOM 2271 C C . GLU B 1 116 ? 11.82 8.586 19.172 1 98.25 116 GLU B C 1
ATOM 2273 O O . GLU B 1 116 ? 11.539 7.934 20.188 1 98.25 116 GLU B O 1
ATOM 2278 N N . VAL B 1 117 ? 11.211 8.375 18.016 1 98.75 117 VAL B N 1
ATOM 2279 C CA . VAL B 1 117 ? 10.43 7.16 17.812 1 98.75 117 VAL B CA 1
ATOM 2280 C C . VAL B 1 117 ? 11.359 5.945 17.766 1 98.75 117 VAL B C 1
ATOM 2282 O O . VAL B 1 117 ? 12.578 6.094 17.688 1 98.75 117 VAL B O 1
ATOM 2285 N N . ASP B 1 118 ? 10.766 4.75 17.844 1 98.88 118 ASP B N 1
ATOM 2286 C CA . ASP B 1 118 ? 11.562 3.525 17.766 1 98.88 118 ASP B CA 1
ATOM 2287 C C . ASP B 1 118 ? 12.031 3.27 16.328 1 98.88 118 ASP B C 1
ATOM 2289 O O . ASP B 1 118 ? 11.289 3.49 15.383 1 98.88 118 ASP B O 1
ATOM 2293 N N . PHE B 1 119 ? 13.219 2.789 16.25 1 98.75 119 PHE B N 1
ATOM 2294 C CA . PHE B 1 119 ? 13.805 2.391 14.977 1 98.75 119 PHE B CA 1
ATOM 2295 C C . PHE B 1 119 ? 14.055 0.888 14.945 1 98.75 119 PHE B C 1
ATOM 2297 O O . PHE B 1 119 ? 14.305 0.271 15.984 1 98.75 119 PHE B O 1
ATOM 2304 N N . SER B 1 120 ? 13.953 0.354 13.75 1 97.81 120 SER B N 1
ATOM 2305 C CA . SER B 1 120 ? 14.297 -1.047 13.531 1 97.81 120 SER B CA 1
ATOM 2306 C C . SER B 1 120 ? 15.805 -1.225 13.359 1 97.81 120 SER B C 1
ATOM 2308 O O . SER B 1 120 ? 16.547 -0.245 13.227 1 97.81 120 SER B O 1
ATOM 2310 N N . ASP B 1 121 ? 16.25 -2.438 13.328 1 96.94 121 ASP B N 1
ATOM 2311 C CA . ASP B 1 121 ? 17.672 -2.758 13.266 1 96.94 121 ASP B CA 1
ATOM 2312 C C . ASP B 1 121 ? 18.266 -2.281 11.945 1 96.94 121 ASP B C 1
ATOM 2314 O O . ASP B 1 121 ? 19.469 -2.002 11.875 1 96.94 121 ASP B O 1
ATOM 2318 N N . ASP B 1 122 ? 17.438 -2.154 11 1 95.81 122 ASP B N 1
ATOM 2319 C CA . ASP B 1 122 ? 17.953 -1.789 9.688 1 95.81 122 ASP B CA 1
ATOM 2320 C C . ASP B 1 122 ? 18.031 -0.272 9.523 1 95.81 122 ASP B C 1
ATOM 2322 O O . ASP B 1 122 ? 18.312 0.23 8.438 1 95.81 122 ASP B O 1
ATOM 2326 N N . GLY B 1 123 ? 17.688 0.476 10.523 1 97.25 123 GLY B N 1
ATOM 2327 C CA . GLY B 1 123 ? 17.828 1.923 10.508 1 97.25 123 GLY B CA 1
ATOM 2328 C C . GLY B 1 123 ? 16.578 2.639 10.031 1 97.25 123 GLY B C 1
ATOM 2329 O O . GLY B 1 123 ? 16.578 3.861 9.875 1 97.25 123 GLY B O 1
ATOM 2330 N N . THR B 1 124 ? 15.492 1.909 9.836 1 98.44 124 THR B N 1
ATOM 2331 C CA . THR B 1 124 ? 14.234 2.527 9.43 1 98.44 124 THR B CA 1
ATOM 2332 C C . THR B 1 124 ? 13.32 2.736 10.633 1 98.44 124 THR B C 1
ATOM 2334 O O . THR B 1 124 ? 13.562 2.193 11.711 1 98.44 124 THR B O 1
ATOM 2337 N N . VAL B 1 125 ? 12.359 3.639 10.453 1 98.81 125 VAL B N 1
ATOM 2338 C CA . VAL B 1 125 ? 11.406 3.852 11.539 1 98.81 125 VAL B CA 1
ATOM 2339 C C . VAL B 1 125 ? 10.602 2.576 11.773 1 98.81 125 VAL B C 1
ATOM 2341 O O . VAL B 1 125 ? 10.125 1.95 10.82 1 98.81 125 VAL B O 1
ATOM 2344 N N . ASP B 1 126 ? 10.516 2.121 13.023 1 98.75 126 ASP B N 1
ATOM 2345 C CA . ASP B 1 126 ? 9.727 0.942 13.367 1 98.75 126 ASP B CA 1
ATOM 2346 C C . ASP B 1 126 ? 8.242 1.276 13.445 1 98.75 126 ASP B C 1
ATOM 2348 O O . ASP B 1 126 ? 7.832 2.143 14.227 1 98.75 126 ASP B O 1
ATOM 2352 N N . VAL B 1 127 ? 7.449 0.603 12.625 1 98.75 127 VAL B N 1
ATOM 2353 C CA . VAL B 1 127 ? 6.012 0.847 12.617 1 98.75 127 VAL B CA 1
ATOM 2354 C C . VAL B 1 127 ? 5.262 -0.48 12.531 1 98.75 127 VAL B C 1
ATOM 2356 O O . VAL B 1 127 ? 5.852 -1.514 12.211 1 98.75 127 VAL B O 1
ATOM 2359 N N . ASP B 1 128 ? 3.986 -0.457 12.812 1 97.44 128 ASP B N 1
ATOM 2360 C CA . ASP B 1 128 ? 3.107 -1.6 12.586 1 97.44 128 ASP B CA 1
ATOM 2361 C C . ASP B 1 128 ? 2.48 -1.54 11.195 1 97.44 128 ASP B C 1
ATOM 2363 O O . ASP B 1 128 ? 2.869 -0.71 10.367 1 97.44 128 ASP B O 1
ATOM 2367 N N . LEU B 1 129 ? 1.529 -2.432 10.891 1 97.19 129 LEU B N 1
ATOM 2368 C CA . LEU B 1 129 ? 0.965 -2.557 9.555 1 97.19 129 LEU B CA 1
ATOM 2369 C C . LEU B 1 129 ? 0.137 -1.326 9.195 1 97.19 129 LEU B C 1
ATOM 2371 O O . LEU B 1 129 ? -0.054 -1.023 8.016 1 97.19 129 LEU B O 1
ATOM 2375 N N . ASP B 1 130 ? -0.356 -0.622 10.203 1 97.69 130 ASP B N 1
ATOM 2376 C CA . ASP B 1 130 ? -1.084 0.625 9.984 1 97.69 130 ASP B CA 1
ATOM 2377 C C . ASP B 1 130 ? -0.124 1.806 9.859 1 97.69 130 ASP B C 1
ATOM 2379 O O . ASP B 1 130 ? -0.557 2.947 9.695 1 97.69 130 ASP B O 1
ATOM 2383 N N . THR B 1 131 ? 1.121 1.604 10.07 1 98.62 131 THR B N 1
ATOM 2384 C CA . THR B 1 131 ? 2.25 2.516 9.914 1 98.62 131 THR B CA 1
ATOM 2385 C C . THR B 1 131 ? 2.338 3.477 11.094 1 98.62 131 THR B C 1
ATOM 2387 O O . THR B 1 131 ? 2.855 4.59 10.961 1 98.62 131 THR B O 1
ATOM 2390 N N . GLU B 1 132 ? 1.723 3.1 12.18 1 98.81 132 GLU B N 1
ATOM 2391 C CA . GLU B 1 132 ? 1.845 3.918 13.383 1 98.81 132 GLU B CA 1
ATOM 2392 C C . GLU B 1 132 ? 3.178 3.676 14.086 1 98.81 132 GLU B C 1
ATOM 2394 O O . GLU B 1 132 ? 3.627 2.533 14.195 1 98.81 132 GLU B O 1
ATOM 2399 N N . THR B 1 133 ? 3.781 4.754 14.57 1 98.88 133 THR B N 1
ATOM 2400 C CA . THR B 1 133 ? 5.066 4.668 15.25 1 98.88 133 THR B CA 1
ATOM 2401 C C . THR B 1 133 ? 4.871 4.316 16.719 1 98.88 133 THR B C 1
ATOM 2403 O O . THR B 1 133 ? 3.762 3.994 17.156 1 98.88 133 THR B O 1
ATOM 2406 N N . SER B 1 134 ? 5.961 4.348 17.469 1 98.75 134 SER B N 1
ATOM 2407 C CA . SER B 1 134 ? 5.91 4.094 18.906 1 98.75 134 SER B CA 1
ATOM 2408 C C . SER B 1 134 ? 5.242 5.25 19.641 1 98.75 134 SER B C 1
ATOM 2410 O O . SER B 1 134 ? 4.902 5.125 20.812 1 98.75 134 SER B O 1
ATOM 2412 N N . ILE B 1 135 ? 5.105 6.426 19.047 1 98.5 135 ILE B N 1
ATOM 2413 C CA . ILE B 1 135 ? 4.359 7.543 19.609 1 98.5 135 ILE B CA 1
ATOM 2414 C C . ILE B 1 135 ? 2.916 7.504 19.109 1 98.5 135 ILE B C 1
ATOM 2416 O O . ILE B 1 135 ? 2.674 7.469 17.906 1 98.5 135 ILE B O 1
ATOM 2420 N N . GLU B 1 136 ? 1.985 7.441 20 1 98.25 136 GLU B N 1
ATOM 2421 C CA . GLU B 1 136 ? 0.569 7.352 19.672 1 98.25 136 GLU B CA 1
ATOM 2422 C C . GLU B 1 136 ? 0.146 8.5 18.75 1 98.25 136 GLU B C 1
ATOM 2424 O O . GLU B 1 136 ? 0.552 9.648 18.953 1 98.25 136 GLU B O 1
ATOM 2429 N N . ASP B 1 137 ? -0.578 8.203 17.672 1 98.75 137 ASP B N 1
ATOM 2430 C CA . ASP B 1 137 ? -1.206 9.164 16.766 1 98.75 137 ASP B CA 1
ATOM 2431 C C . ASP B 1 137 ? -0.173 9.805 15.844 1 98.75 137 ASP B C 1
ATOM 2433 O O . ASP B 1 137 ? -0.475 10.773 15.148 1 98.75 137 ASP B O 1
ATOM 2437 N N . LEU B 1 138 ? 1.082 9.258 15.891 1 98.94 138 LEU B N 1
ATOM 2438 C CA . LEU B 1 138 ? 2.15 9.617 14.969 1 98.94 138 LEU B CA 1
ATOM 2439 C C . LEU B 1 138 ? 2.471 8.453 14.023 1 98.94 138 LEU B C 1
ATOM 2441 O O . LEU B 1 138 ? 2.746 7.344 14.477 1 98.94 138 LEU B O 1
ATOM 2445 N N . TYR B 1 139 ? 2.436 8.75 12.758 1 98.94 139 TYR B N 1
ATOM 2446 C CA . TYR B 1 139 ? 2.631 7.73 11.734 1 98.94 139 TYR B CA 1
ATOM 2447 C C . TYR B 1 139 ? 3.859 8.039 10.883 1 98.94 139 TYR B C 1
ATOM 2449 O O . TYR B 1 139 ? 4.242 9.203 10.734 1 98.94 139 TYR B O 1
ATOM 2457 N N . ALA B 1 140 ? 4.508 7.027 10.375 1 98.94 140 ALA B N 1
ATOM 2458 C CA . ALA B 1 140 ? 5.602 7.117 9.414 1 98.94 140 ALA B CA 1
ATOM 2459 C C . ALA B 1 140 ? 5.344 6.215 8.203 1 98.94 140 ALA B C 1
ATOM 2461 O O . ALA B 1 140 ? 4.898 5.074 8.359 1 98.94 140 ALA B O 1
ATOM 2462 N N . THR B 1 141 ? 5.602 6.719 7.004 1 98.81 141 THR B N 1
ATOM 2463 C CA . THR B 1 141 ? 5.141 6.039 5.801 1 98.81 141 THR B CA 1
ATOM 2464 C C . THR B 1 141 ? 6.211 6.074 4.715 1 98.81 141 THR B C 1
ATOM 2466 O O . THR B 1 141 ? 7.148 6.871 4.781 1 98.81 141 THR B O 1
ATOM 2469 N N . GLY B 1 142 ? 6.008 5.199 3.732 1 98.06 142 GLY B N 1
ATOM 2470 C CA . GLY B 1 142 ? 6.84 5.227 2.541 1 98.06 142 GLY B CA 1
ATOM 2471 C C . GLY B 1 142 ? 8.273 4.797 2.805 1 98.06 142 GLY B C 1
ATOM 2472 O O . GLY B 1 142 ? 8.508 3.785 3.465 1 98.06 142 GLY B O 1
ATOM 2473 N N . ALA B 1 143 ? 9.164 5.582 2.291 1 97.31 143 ALA B N 1
ATOM 2474 C CA . ALA B 1 143 ? 10.57 5.191 2.246 1 97.31 143 ALA B CA 1
ATOM 2475 C C . ALA B 1 143 ? 11.195 5.23 3.639 1 97.31 143 ALA B C 1
ATOM 2477 O O . ALA B 1 143 ? 12.203 4.566 3.893 1 97.31 143 ALA B O 1
ATOM 2478 N N . MET B 1 144 ? 10.633 5.895 4.562 1 98.06 144 MET B N 1
ATOM 2479 C CA . MET B 1 144 ? 11.281 6.008 5.863 1 98.06 144 MET B CA 1
ATOM 2480 C C . MET B 1 144 ? 11.086 4.738 6.684 1 98.06 144 MET B C 1
ATOM 2482 O O . MET B 1 144 ? 11.75 4.543 7.703 1 98.06 144 MET B O 1
ATOM 2486 N N . VAL B 1 145 ? 10.148 3.861 6.223 1 98.5 145 VAL B N 1
ATOM 2487 C CA . VAL B 1 145 ? 9.875 2.678 7.031 1 98.5 145 VAL B CA 1
ATOM 2488 C C . VAL B 1 145 ? 10.398 1.434 6.32 1 98.5 145 VAL B C 1
ATOM 2490 O O . VAL B 1 145 ? 10.219 0.313 6.805 1 98.5 145 VAL B O 1
ATOM 2493 N N . ARG B 1 146 ? 11.016 1.555 5.203 1 96.38 146 ARG B N 1
ATOM 2494 C CA . ARG B 1 146 ? 11.586 0.467 4.418 1 96.38 146 ARG B CA 1
ATOM 2495 C C . ARG B 1 146 ? 12.984 0.824 3.93 1 96.38 146 ARG B C 1
ATOM 2497 O O . ARG B 1 146 ? 13.242 1.967 3.545 1 96.38 146 ARG B O 1
ATOM 2504 N N . ASP B 1 147 ? 13.781 -0.172 3.92 1 93.56 147 ASP B N 1
ATOM 2505 C CA . ASP B 1 147 ? 15.156 0.05 3.475 1 93.56 147 ASP B CA 1
ATOM 2506 C C . ASP B 1 147 ? 15.289 -0.169 1.969 1 93.56 147 ASP B C 1
ATOM 2508 O O . ASP B 1 147 ? 15.414 -1.306 1.51 1 93.56 147 ASP B O 1
ATOM 2512 N N . GLU B 1 148 ? 15.234 0.823 1.177 1 91.12 148 GLU B N 1
ATOM 2513 C CA . GLU B 1 148 ? 15.539 0.879 -0.249 1 91.12 148 GLU B CA 1
ATOM 2514 C C . GLU B 1 148 ? 14.438 0.232 -1.08 1 91.12 148 GLU B C 1
ATOM 2516 O O . GLU B 1 148 ? 14.516 0.206 -2.311 1 91.12 148 GLU B O 1
ATOM 2521 N N . GLU B 1 149 ? 13.445 -0.358 -0.598 1 90.06 149 GLU B N 1
ATOM 2522 C CA . GLU B 1 149 ? 12.312 -0.911 -1.34 1 90.06 149 GLU B CA 1
ATOM 2523 C C . GLU B 1 149 ? 11.203 0.118 -1.495 1 90.06 149 GLU B C 1
ATOM 2525 O O . GLU B 1 149 ? 10.102 -0.06 -0.958 1 90.06 149 GLU B O 1
ATOM 2530 N N . TRP B 1 150 ? 11.586 1.094 -2.342 1 95.75 150 TRP B N 1
ATOM 2531 C CA . TRP B 1 150 ? 10.719 2.258 -2.471 1 95.75 150 TRP B CA 1
ATOM 2532 C C . TRP B 1 150 ? 9.867 2.166 -3.734 1 95.75 150 TRP B C 1
ATOM 2534 O O . TRP B 1 150 ? 10.398 1.994 -4.836 1 95.75 150 TRP B O 1
ATOM 2544 N N . GLN B 1 151 ? 8.617 2.193 -3.619 1 97.62 151 GLN B N 1
ATOM 2545 C CA . GLN B 1 151 ? 7.688 2.189 -4.738 1 97.62 151 GLN B CA 1
ATOM 2546 C C . GLN B 1 151 ? 6.496 3.107 -4.469 1 97.62 151 GLN B C 1
ATOM 2548 O O . GLN B 1 151 ? 5.996 3.166 -3.344 1 97.62 151 GLN B O 1
ATOM 2553 N N . ALA B 1 152 ? 6.094 3.785 -5.539 1 98.38 152 ALA B N 1
ATOM 2554 C CA . ALA B 1 152 ? 4.992 4.734 -5.426 1 98.38 152 ALA B CA 1
ATOM 2555 C C . ALA B 1 152 ? 3.738 4.059 -4.883 1 98.38 152 ALA B C 1
ATOM 2557 O O . ALA B 1 152 ? 3.074 4.59 -3.99 1 98.38 152 ALA B O 1
ATOM 2558 N N . VAL B 1 153 ? 3.414 2.855 -5.348 1 98.75 153 VAL B N 1
ATOM 2559 C CA . VAL B 1 153 ? 2.174 2.189 -4.961 1 98.75 153 VAL B CA 1
ATOM 2560 C C . VAL B 1 153 ? 2.283 1.691 -3.523 1 98.75 153 VAL B C 1
ATOM 2562 O O . VAL B 1 153 ? 1.293 1.677 -2.787 1 98.75 153 VAL B O 1
ATOM 2565 N N . ILE B 1 154 ? 3.477 1.304 -3.107 1 98.69 154 ILE B N 1
ATOM 2566 C CA . ILE B 1 154 ? 3.682 0.911 -1.719 1 98.69 154 ILE B CA 1
ATOM 2567 C C . ILE B 1 154 ? 3.498 2.121 -0.807 1 98.69 154 ILE B C 1
ATOM 2569 O O . ILE B 1 154 ? 2.773 2.053 0.189 1 98.69 154 ILE B O 1
ATOM 2573 N N . ALA B 1 155 ? 4.137 3.236 -1.191 1 98.69 155 ALA B N 1
ATOM 2574 C CA . ALA B 1 155 ? 4.016 4.469 -0.418 1 98.69 155 ALA B CA 1
ATOM 2575 C C . ALA B 1 155 ? 2.559 4.914 -0.322 1 98.69 155 ALA B C 1
ATOM 2577 O O . ALA B 1 155 ? 2.084 5.277 0.757 1 98.69 155 ALA B O 1
ATOM 2578 N N . ALA B 1 156 ? 1.854 4.887 -1.449 1 98.81 156 ALA B N 1
ATOM 2579 C CA . ALA B 1 156 ? 0.446 5.273 -1.458 1 98.81 156 ALA B CA 1
ATOM 2580 C C . ALA B 1 156 ? -0.379 4.371 -0.547 1 98.81 156 ALA B C 1
ATOM 2582 O O . ALA B 1 156 ? -1.26 4.844 0.176 1 98.81 156 ALA B O 1
ATOM 2583 N N . GLY B 1 157 ? -0.08 3.078 -0.596 1 98.69 157 GLY B N 1
ATOM 2584 C CA . GLY B 1 157 ? -0.749 2.15 0.302 1 98.69 157 GLY B CA 1
ATOM 2585 C C . GLY B 1 157 ? -0.481 2.439 1.767 1 98.69 157 GLY B C 1
ATOM 2586 O O . GLY B 1 157 ? -1.391 2.369 2.596 1 98.69 157 GLY B O 1
ATOM 2587 N N . ASP B 1 158 ? 0.785 2.707 2.098 1 98.75 158 ASP B N 1
ATOM 2588 C CA . ASP B 1 158 ? 1.154 3.068 3.463 1 98.75 158 ASP B CA 1
ATOM 2589 C C . ASP B 1 158 ? 0.361 4.281 3.943 1 98.75 158 ASP B C 1
ATOM 2591 O O . ASP B 1 158 ? -0.155 4.289 5.062 1 98.75 158 ASP B O 1
ATOM 2595 N N . GLY B 1 159 ? 0.306 5.32 3.084 1 98.81 159 GLY B N 1
ATOM 2596 C CA . GLY B 1 159 ? -0.44 6.52 3.426 1 98.81 159 GLY B CA 1
ATOM 2597 C C . GLY B 1 159 ? -1.909 6.254 3.691 1 98.81 159 GLY B C 1
ATOM 2598 O O . GLY B 1 159 ? -2.479 6.781 4.648 1 98.81 159 GLY B O 1
ATOM 2599 N N . ALA B 1 160 ? -2.52 5.477 2.828 1 98.75 160 ALA B N 1
ATOM 2600 C CA . ALA B 1 160 ? -3.926 5.117 2.996 1 98.75 160 ALA B CA 1
ATOM 2601 C C . ALA B 1 160 ? -4.137 4.316 4.277 1 98.75 160 ALA B C 1
ATOM 2603 O O . ALA B 1 160 ? -5.152 4.48 4.961 1 98.75 160 ALA B O 1
ATOM 2604 N N . SER B 1 161 ? -3.219 3.439 4.578 1 98.62 161 SER B N 1
ATOM 2605 C CA . SER B 1 161 ? -3.299 2.654 5.805 1 98.62 161 SER B CA 1
ATOM 2606 C C . SER B 1 161 ? -3.305 3.553 7.039 1 98.62 161 SER B C 1
ATOM 2608 O O . SER B 1 161 ? -4.117 3.365 7.945 1 98.62 161 SER B O 1
ATOM 2610 N N . ALA B 1 162 ? -2.371 4.512 7.086 1 98.81 162 ALA B N 1
ATOM 2611 C CA . ALA B 1 162 ? -2.357 5.488 8.172 1 98.81 162 ALA B CA 1
ATOM 2612 C C . ALA B 1 162 ? -3.705 6.195 8.289 1 98.81 162 ALA B C 1
ATOM 2614 O O . ALA B 1 162 ? -4.258 6.312 9.383 1 98.81 162 ALA B O 1
ATOM 2615 N N . ALA B 1 163 ? -4.238 6.633 7.156 1 98.81 163 ALA B N 1
ATOM 2616 C CA . ALA B 1 163 ? -5.492 7.379 7.121 1 98.81 163 ALA B CA 1
ATOM 2617 C C . ALA B 1 163 ? -6.648 6.535 7.656 1 98.81 163 ALA B C 1
ATOM 2619 O O . ALA B 1 163 ? -7.484 7.027 8.422 1 98.81 163 ALA B O 1
ATOM 2620 N N . LEU B 1 164 ? -6.688 5.301 7.246 1 98.56 164 LEU B N 1
ATOM 2621 C CA . LEU B 1 164 ? -7.781 4.441 7.688 1 98.56 164 LEU B CA 1
ATOM 2622 C C . LEU B 1 164 ? -7.711 4.195 9.195 1 98.56 164 LEU B C 1
ATOM 2624 O O . LEU B 1 164 ? -8.742 4.059 9.852 1 98.56 164 LEU B O 1
ATOM 2628 N N . ASP B 1 165 ? -6.465 4.055 9.695 1 98.5 165 ASP B N 1
ATOM 2629 C CA . ASP B 1 165 ? -6.312 3.922 11.141 1 98.5 165 ASP B CA 1
ATOM 2630 C C . ASP B 1 165 ? -6.82 5.168 11.859 1 98.5 165 ASP B C 1
ATOM 2632 O O . ASP B 1 165 ? -7.555 5.066 12.844 1 98.5 165 ASP B O 1
ATOM 2636 N N . ILE B 1 166 ? -6.469 6.332 11.391 1 98.75 166 ILE B N 1
ATOM 2637 C CA . ILE B 1 166 ? -6.891 7.605 11.953 1 98.75 166 ILE B CA 1
ATOM 2638 C C . ILE B 1 166 ? -8.414 7.707 11.914 1 98.75 166 ILE B C 1
ATOM 2640 O O . ILE B 1 166 ? -9.047 8.031 12.922 1 98.75 166 ILE B O 1
ATOM 2644 N N . LEU B 1 167 ? -8.984 7.414 10.766 1 98.69 167 LEU B N 1
ATOM 2645 C CA . LEU B 1 167 ? -10.43 7.496 10.602 1 98.69 167 LEU B CA 1
ATOM 2646 C C . LEU B 1 167 ? -11.141 6.531 11.539 1 98.69 167 LEU B C 1
ATOM 2648 O O . LEU B 1 167 ? -12.195 6.855 12.094 1 98.69 167 LEU B O 1
ATOM 2652 N N . SER B 1 168 ? -10.594 5.367 11.719 1 98.44 168 SER B N 1
ATOM 2653 C CA . SER B 1 168 ? -11.164 4.383 12.633 1 98.44 168 SER B CA 1
ATOM 2654 C C . SER B 1 168 ? -11.125 4.883 14.07 1 98.44 168 SER B C 1
ATOM 2656 O O . SER B 1 168 ? -12.078 4.688 14.828 1 98.44 168 SER B O 1
ATOM 2658 N N . LYS B 1 169 ? -9.969 5.5 14.461 1 97.94 169 LYS B N 1
ATOM 2659 C CA . LYS B 1 169 ? -9.867 6.094 15.797 1 97.94 169 LYS B CA 1
ATOM 2660 C C . LYS B 1 169 ? -10.922 7.18 15.992 1 97.94 169 LYS B C 1
ATOM 2662 O O . LYS B 1 169 ? -11.578 7.234 17.031 1 97.94 169 LYS B O 1
ATOM 2667 N N . GLU B 1 170 ? -11.117 8.031 15.008 1 98.06 170 GLU B N 1
ATOM 2668 C CA . GLU B 1 170 ? -12.094 9.109 15.07 1 98.06 170 GLU B CA 1
ATOM 2669 C C . GLU B 1 170 ? -13.516 8.57 15.219 1 98.06 170 GLU B C 1
ATOM 2671 O O . GLU B 1 170 ? -14.336 9.148 15.93 1 98.06 170 GLU B O 1
ATOM 2676 N N . LYS B 1 171 ? -13.781 7.418 14.562 1 97.19 171 LYS B N 1
ATOM 2677 C CA . LYS B 1 171 ? -15.133 6.867 14.531 1 97.19 171 LYS B CA 1
ATOM 2678 C C . LYS B 1 171 ? -15.375 5.941 15.719 1 97.19 171 LYS B C 1
ATOM 2680 O O . LYS B 1 171 ? -16.516 5.613 16.031 1 97.19 171 LYS B O 1
ATOM 2685 N N . GLY B 1 172 ? -14.289 5.457 16.344 1 97.31 172 GLY B N 1
ATOM 2686 C CA . GLY B 1 172 ? -14.398 4.551 17.469 1 97.31 172 GLY B CA 1
ATOM 2687 C C . GLY B 1 172 ? -14.688 3.117 17.062 1 97.31 172 GLY B C 1
ATOM 2688 O O . GLY B 1 172 ? -15.031 2.283 17.906 1 97.31 172 GLY B O 1
ATOM 2689 N N . GLU B 1 173 ? -14.602 2.842 15.75 1 96.69 173 GLU B N 1
ATOM 2690 C CA . GLU B 1 173 ? -14.75 1.529 15.125 1 96.69 173 GLU B CA 1
ATOM 2691 C C . GLU B 1 173 ? -14.008 1.465 13.789 1 96.69 173 GLU B C 1
ATOM 2693 O O . GLU B 1 173 ? -13.586 2.494 13.266 1 96.69 173 GLU B O 1
ATOM 2698 N N . HIS B 1 174 ? -13.906 0.259 13.297 1 96.25 174 HIS B N 1
ATOM 2699 C CA . HIS B 1 174 ? -13.234 0.142 12.016 1 96.25 174 HIS B CA 1
ATOM 2700 C C . HIS B 1 174 ? -13.969 0.928 10.93 1 96.25 174 HIS B C 1
ATOM 2702 O O . HIS B 1 174 ? -15.172 0.746 10.734 1 96.25 174 HIS B O 1
ATOM 2708 N N . PHE B 1 175 ? -13.234 1.788 10.344 1 94.88 175 PHE B N 1
ATOM 2709 C CA . PHE B 1 175 ? -13.812 2.631 9.297 1 94.88 175 PHE B CA 1
ATOM 2710 C C . PHE B 1 175 ? -13.836 1.896 7.965 1 94.88 175 PHE B C 1
ATOM 2712 O O . PHE B 1 175 ? -12.852 1.267 7.574 1 94.88 175 PHE B O 1
ATOM 2719 N N . HIS B 1 176 ? -14.977 1.927 7.258 1 92.38 176 HIS B N 1
ATOM 2720 C CA . HIS B 1 176 ? -15.172 1.29 5.961 1 92.38 176 HIS B CA 1
ATOM 2721 C C . HIS B 1 176 ? -15.406 2.328 4.867 1 92.38 176 HIS B C 1
ATOM 2723 O O . HIS B 1 176 ? -16.516 2.842 4.723 1 92.38 176 HIS B O 1
ATOM 2729 N N . ASP B 1 177 ? -14.422 2.553 4.105 1 93.62 177 ASP B N 1
ATOM 2730 C CA . ASP B 1 177 ? -14.508 3.506 3.002 1 93.62 177 ASP B CA 1
ATOM 2731 C C . ASP B 1 177 ? -14.727 2.787 1.671 1 93.62 177 ASP B C 1
ATOM 2733 O O . ASP B 1 177 ? -13.828 2.748 0.829 1 93.62 177 ASP B O 1
ATOM 2737 N N . PHE B 1 178 ? -15.867 2.189 1.453 1 93.94 178 PHE B N 1
ATOM 2738 C CA . PHE B 1 178 ? -16.234 1.42 0.271 1 93.94 178 PHE B CA 1
ATOM 2739 C C . PHE B 1 178 ? -17.281 2.158 -0.552 1 93.94 178 PHE B C 1
ATOM 2741 O O . PHE B 1 178 ? -18.453 2.24 -0.154 1 93.94 178 PHE B O 1
ATOM 2748 N N . ASP B 1 179 ? -16.859 2.605 -1.71 1 95.31 179 ASP B N 1
ATOM 2749 C CA . ASP B 1 179 ? -17.734 3.389 -2.568 1 95.31 179 ASP B CA 1
ATOM 2750 C C . ASP B 1 179 ? -18.266 2.545 -3.725 1 95.31 179 ASP B C 1
ATOM 2752 O O . ASP B 1 179 ? -17.547 1.705 -4.27 1 95.31 179 ASP B O 1
ATOM 2756 N N . VAL B 1 180 ? -19.516 2.795 -4.098 1 95.62 180 VAL B N 1
ATOM 2757 C CA . VAL B 1 180 ? -20.172 2.131 -5.219 1 95.62 180 VAL B CA 1
ATOM 2758 C C . VAL B 1 180 ? -20.516 3.158 -6.297 1 95.62 180 VAL B C 1
ATOM 2760 O O . VAL B 1 180 ? -20.375 4.363 -6.082 1 95.62 180 VAL B O 1
ATOM 2763 N N . PRO B 1 181 ? -20.859 2.691 -7.496 1 92.69 181 PRO B N 1
ATOM 2764 C CA . PRO B 1 181 ? -21.125 3.619 -8.602 1 92.69 181 PRO B CA 1
ATOM 2765 C C . PRO B 1 181 ? -22.094 4.727 -8.219 1 92.69 181 PRO B C 1
ATOM 2767 O O . PRO B 1 181 ? -21.938 5.871 -8.656 1 92.69 181 PRO B O 1
ATOM 2770 N N . GLU B 1 182 ? -22.953 4.492 -7.301 1 94.25 182 GLU B N 1
ATOM 2771 C CA . GLU B 1 182 ? -23.953 5.473 -6.891 1 94.25 182 GLU B CA 1
ATOM 2772 C C . GLU B 1 182 ? -23.328 6.578 -6.051 1 94.25 182 GLU B C 1
ATOM 2774 O O . GLU B 1 182 ? -23.938 7.641 -5.863 1 94.25 182 GLU B O 1
ATOM 2779 N N . ASP B 1 183 ? -22.125 6.332 -5.582 1 91.88 183 ASP B N 1
ATOM 2780 C CA . ASP B 1 183 ? -21.453 7.289 -4.699 1 91.88 183 ASP B CA 1
ATOM 2781 C C . ASP B 1 183 ? -20.641 8.305 -5.504 1 91.88 183 ASP B C 1
ATOM 2783 O O . ASP B 1 183 ? -20.094 9.25 -4.938 1 91.88 183 ASP B O 1
ATOM 2787 N N . VAL B 1 184 ? -20.641 8.086 -6.797 1 86.19 184 VAL B N 1
ATOM 2788 C CA . VAL B 1 184 ? -19.844 8.977 -7.637 1 86.19 184 VAL B CA 1
ATOM 2789 C C . VAL B 1 184 ? -20.406 10.391 -7.578 1 86.19 184 VAL B C 1
ATOM 2791 O O . VAL B 1 184 ? -21.594 10.609 -7.828 1 86.19 184 VAL B O 1
ATOM 2794 N N . PRO B 1 185 ? -19.5 11.266 -7.199 1 74.62 185 PRO B N 1
ATOM 2795 C CA . PRO B 1 185 ? -20.016 12.633 -7.137 1 74.62 185 PRO B CA 1
ATOM 2796 C C . PRO B 1 185 ? -20.359 13.203 -8.516 1 74.62 185 PRO B C 1
ATOM 2798 O O . PRO B 1 185 ? -19.766 12.781 -9.516 1 74.62 185 PRO B O 1
#